Protein AF-A0A7W0X6A0-F1 (afdb_monomer)

Mean predicted aligned error: 4.74 Å

Sequence (326 aa):
MSGLAKARGATVNVFMAPTTTLPRIPEELKPLLAQAQFVVSTWFCSIEDPFNVAQRKAGQRWVKITYFRDLDLLHTPQARFPVELVGEIIRATERRFPKDADFTLRFTDERGSDLAIPYTRAMREAMFAGNRWRGKMTADEPGCYVHYLPTHGPNFWDSTAMQQDTGAAIAIDGALYPQWAIGFAQPFAENIAVVFENRYVSAVHGASDEARILRGMLMGGKLIEGGGCGFNPKAPRH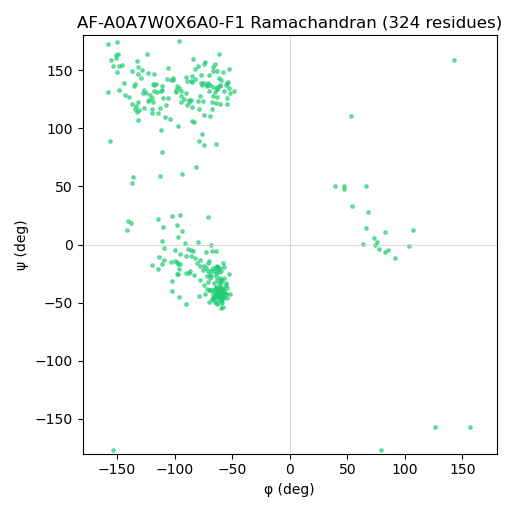TIYPAGSNAPGALHFGIDLAKPSDYIRKMMPLWEEPPIHQDLVTFDTTVTTNGTTIIDRGFLMALRDPTVVAMASRYGDPVDLLEGSV

Secondary structure (DSSP, 8-state):
-HHHHHHTT--------S-S--SS--GGGHHHHHT-SEEEE--GGGGT-HHHHHHHHTT-EEEE-TT---GGGGGSHHHHS-HHHHHHHHHHHHTTS-SSS-EEEEEE-TT--EEEEEE-HHHHHHHHTSTTTTT--S--STT-EEESS-SS--EEEEGGGGTT-SS-----EEEE--SEETT-SS--SS--EEEEETTEEEEEE--SHHHHHHHHHHTT-EEEEEEEEB--TTS-TT--TTTS--SBT-EEEEEE-SS--HHHHHH-TT-SS-TTEEEEEESS-EEEETTEEEEETTEEGGGG-HHHHHHHTTTS-HHHHHHTT-

Foldseek 3Di:
DVVVCVVVVDDDDDDDDPALQDQEDPPVCLVVVLPAQEDEDQRDNCVPHPSSLVSLVVFRFYEHAHPCPDPCVCVAPLVVFDLLLLLLLLLLLLVLADQPAKKWKWKDDPLGFTKIWTADNQLSCQQCVDCLSNSNADRPTGSYYHYRSCPWGGFPDACSSVVVPPPDWTATWTKDQFQDKALDPHGDPDRWIFTDGRQAGCDIDDDDPVSVLCRVWRHRWGWGGHWTAARFCRWALPPQPPPGTNHGLKTKIKTFTPDARPSCCVSPVRDNDGSRIMIGIDQQIWIDIPPGTQAHGNRGPSLVPPVSQVVVVVVPHSCCRRPVRD

Structure (mmCIF, N/CA/C/O backbone):
data_AF-A0A7W0X6A0-F1
#
_entry.id   AF-A0A7W0X6A0-F1
#
loop_
_atom_site.group_PDB
_atom_site.id
_atom_site.type_symbol
_atom_site.label_atom_id
_atom_site.label_alt_id
_atom_site.label_comp_id
_atom_site.label_asym_id
_atom_site.label_entity_id
_atom_site.label_seq_id
_atom_site.pdbx_PDB_ins_code
_atom_site.Cartn_x
_atom_site.Cartn_y
_atom_site.Cartn_z
_atom_site.occupancy
_atom_site.B_iso_or_equiv
_atom_site.auth_seq_id
_atom_site.auth_comp_id
_atom_site.auth_asym_id
_atom_site.auth_atom_id
_atom_site.pdbx_PDB_model_num
ATOM 1 N N . MET A 1 1 ? 20.909 -11.785 -10.780 1.00 73.81 1 MET A N 1
ATOM 2 C CA . MET A 1 1 ? 20.276 -10.954 -11.837 1.00 73.81 1 MET A CA 1
ATOM 3 C C . MET A 1 1 ? 21.211 -10.585 -12.989 1.00 73.81 1 MET A C 1
ATOM 5 O O . MET A 1 1 ? 20.802 -10.751 -14.129 1.00 73.81 1 MET A O 1
ATOM 9 N N . SER A 1 2 ? 22.448 -10.128 -12.746 1.00 84.62 2 SER A N 1
ATOM 10 C CA . SER A 1 2 ? 23.375 -9.714 -13.822 1.00 84.62 2 SER A CA 1
ATOM 11 C C . SER A 1 2 ? 23.623 -10.794 -14.884 1.00 84.62 2 SER A C 1
ATOM 13 O O . SER A 1 2 ? 23.586 -10.489 -16.070 1.00 84.62 2 SER A O 1
ATOM 15 N N . GLY A 1 3 ? 23.804 -12.057 -14.478 1.00 88.50 3 GLY A N 1
ATOM 16 C CA . GLY A 1 3 ? 23.954 -13.185 -15.406 1.00 88.50 3 GLY A CA 1
ATOM 17 C C . GLY A 1 3 ? 22.739 -13.383 -16.319 1.00 88.50 3 GLY A C 1
ATOM 18 O O . GLY A 1 3 ? 22.904 -13.507 -17.527 1.00 88.50 3 GLY A O 1
ATOM 19 N N . LEU A 1 4 ? 21.522 -13.322 -15.765 1.00 86.75 4 LEU A N 1
ATOM 20 C CA . LEU A 1 4 ? 20.279 -13.442 -16.536 1.00 86.75 4 LEU A CA 1
ATOM 21 C C . LEU A 1 4 ? 20.132 -12.303 -17.554 1.00 86.75 4 LEU A C 1
ATOM 23 O O . LEU A 1 4 ? 19.799 -12.553 -18.706 1.00 86.75 4 LEU A O 1
ATOM 27 N N . ALA A 1 5 ? 20.417 -11.065 -17.145 1.00 90.12 5 ALA A N 1
ATOM 28 C CA . ALA A 1 5 ? 20.350 -9.908 -18.034 1.00 90.12 5 ALA A CA 1
ATOM 29 C C . ALA A 1 5 ? 21.400 -9.987 -19.159 1.00 90.12 5 ALA A C 1
ATOM 31 O O . ALA A 1 5 ? 21.059 -9.811 -20.328 1.00 90.12 5 ALA A O 1
ATOM 32 N N . LYS A 1 6 ? 22.651 -10.345 -18.837 1.00 93.00 6 LYS A N 1
ATOM 33 C CA . LYS A 1 6 ? 23.715 -10.551 -19.835 1.00 93.00 6 LYS A CA 1
ATOM 34 C C . LYS A 1 6 ? 23.386 -11.680 -20.813 1.00 93.00 6 LYS A C 1
ATOM 36 O O . LYS A 1 6 ? 23.584 -11.517 -22.010 1.00 93.00 6 LYS A O 1
ATOM 41 N N . ALA A 1 7 ? 22.819 -12.788 -20.331 1.00 94.88 7 ALA A N 1
ATOM 42 C CA . ALA A 1 7 ? 22.371 -13.894 -21.182 1.00 94.88 7 ALA A CA 1
ATOM 43 C C . ALA A 1 7 ? 21.247 -13.487 -22.155 1.00 94.88 7 ALA A C 1
ATOM 45 O O . ALA A 1 7 ? 21.058 -14.128 -23.184 1.00 94.88 7 ALA A O 1
ATOM 46 N N . ARG A 1 8 ? 20.515 -12.408 -21.853 1.00 94.00 8 ARG A N 1
ATOM 47 C CA . ARG A 1 8 ? 19.515 -11.786 -22.737 1.00 94.00 8 ARG A CA 1
ATOM 48 C C . ARG A 1 8 ? 20.089 -10.644 -23.589 1.00 94.00 8 ARG A C 1
ATOM 50 O O . ARG A 1 8 ? 19.321 -9.906 -24.194 1.00 94.00 8 ARG A O 1
ATOM 57 N N . GLY A 1 9 ? 21.415 -10.495 -23.640 1.00 94.94 9 GLY A N 1
ATOM 58 C CA . GLY A 1 9 ? 22.106 -9.501 -24.465 1.00 94.94 9 GLY A CA 1
ATOM 59 C C . GLY A 1 9 ? 22.194 -8.099 -23.857 1.00 94.94 9 GLY A C 1
ATOM 60 O O . GLY A 1 9 ? 22.578 -7.168 -24.557 1.00 94.94 9 GLY A O 1
ATOM 61 N N . ALA A 1 10 ? 21.850 -7.917 -22.577 1.00 94.62 10 ALA A N 1
ATOM 62 C CA . ALA A 1 10 ? 21.927 -6.608 -21.934 1.00 94.62 10 ALA A CA 1
ATOM 63 C C . ALA A 1 10 ? 23.346 -6.277 -21.438 1.00 94.62 10 ALA A C 1
ATOM 65 O O . ALA A 1 10 ? 24.031 -7.118 -20.846 1.00 94.62 10 ALA A O 1
ATOM 66 N N . THR A 1 11 ? 23.738 -5.009 -21.574 1.00 94.31 11 THR A N 1
ATOM 67 C CA . THR A 1 11 ? 24.865 -4.432 -20.829 1.00 94.31 11 THR A CA 1
ATOM 68 C C . THR A 1 11 ? 24.407 -4.114 -19.411 1.00 94.31 11 THR A C 1
ATOM 70 O O . THR A 1 11 ? 23.386 -3.458 -19.216 1.00 94.31 11 THR A O 1
ATOM 73 N N . VAL A 1 12 ? 25.150 -4.588 -18.410 1.00 93.62 12 VAL A N 1
ATOM 74 C CA . VAL A 1 12 ? 24.744 -4.490 -17.002 1.00 93.62 12 VAL A CA 1
ATOM 75 C C . VAL A 1 12 ? 25.809 -3.775 -16.191 1.00 93.62 12 VAL A C 1
ATOM 77 O O . VAL A 1 12 ? 26.939 -4.256 -16.107 1.00 93.62 12 VAL A O 1
ATOM 80 N N . ASN A 1 13 ? 25.397 -2.699 -15.526 1.00 91.75 13 ASN A N 1
ATOM 81 C CA . ASN A 1 13 ? 26.145 -2.047 -14.460 1.00 91.75 13 ASN A CA 1
ATOM 82 C C . ASN A 1 13 ? 25.477 -2.354 -13.118 1.00 91.75 13 ASN A C 1
ATOM 84 O O . ASN A 1 13 ? 24.251 -2.428 -13.036 1.00 91.75 13 ASN A O 1
ATOM 88 N N . VAL A 1 14 ? 26.280 -2.553 -12.075 1.00 90.38 14 VAL A N 1
ATOM 89 C CA . VAL A 1 14 ? 25.791 -2.818 -10.718 1.00 90.38 14 VAL A CA 1
ATOM 90 C C . VAL A 1 14 ? 26.406 -1.793 -9.786 1.00 90.38 14 VAL A C 1
ATOM 92 O O . VAL A 1 14 ? 27.619 -1.603 -9.789 1.00 90.38 14 VAL A O 1
ATOM 95 N N . PHE A 1 15 ? 25.560 -1.164 -8.981 1.00 88.56 15 PHE A N 1
ATOM 96 C CA . PHE A 1 15 ? 25.972 -0.307 -7.885 1.00 88.56 15 PHE A CA 1
ATOM 97 C C . PHE A 1 15 ? 25.464 -0.900 -6.570 1.00 88.56 15 PHE A C 1
ATOM 99 O O . PHE A 1 15 ? 24.324 -1.358 -6.494 1.00 88.56 15 PHE A O 1
ATOM 106 N N . MET A 1 16 ? 26.314 -0.888 -5.545 1.00 88.38 16 MET A N 1
ATOM 107 C CA . MET A 1 16 ? 25.971 -1.317 -4.194 1.00 88.38 16 MET A CA 1
ATOM 108 C C . MET A 1 16 ? 26.321 -0.198 -3.219 1.00 88.38 16 MET A C 1
ATOM 110 O O . MET A 1 16 ? 27.484 0.179 -3.090 1.00 88.38 16 MET A O 1
ATOM 114 N N . ALA A 1 17 ? 25.304 0.327 -2.542 1.00 85.06 17 ALA A N 1
ATOM 115 C CA . ALA A 1 17 ? 25.483 1.271 -1.451 1.00 85.06 17 ALA A CA 1
ATOM 116 C C . ALA A 1 17 ? 25.857 0.537 -0.151 1.00 85.06 17 ALA A C 1
ATOM 118 O O . ALA A 1 17 ? 25.434 -0.605 0.041 1.00 85.06 17 ALA A O 1
ATOM 119 N N . PRO A 1 18 ? 26.568 1.197 0.782 1.00 83.19 18 PRO A N 1
ATOM 120 C CA . PRO A 1 18 ? 26.829 0.640 2.111 1.00 83.19 18 PRO A CA 1
ATOM 121 C C . PRO A 1 18 ? 25.569 0.572 2.995 1.00 83.19 18 PRO A C 1
ATOM 123 O O . PRO A 1 18 ? 25.586 -0.083 4.031 1.00 83.19 18 PRO A O 1
ATOM 126 N N . THR A 1 19 ? 24.486 1.254 2.608 1.00 79.38 19 THR A N 1
ATOM 127 C CA . THR A 1 19 ? 23.198 1.267 3.314 1.00 79.38 19 THR A CA 1
ATOM 128 C C . THR A 1 19 ? 22.033 1.369 2.327 1.00 79.38 19 THR A C 1
ATOM 130 O O . THR A 1 19 ? 22.176 1.917 1.233 1.00 79.38 19 THR A O 1
ATOM 133 N N . THR A 1 20 ? 20.862 0.874 2.723 1.00 73.94 20 THR A N 1
ATOM 134 C CA . THR A 1 20 ? 19.589 1.016 2.000 1.00 73.94 20 THR A CA 1
ATOM 135 C C . THR A 1 20 ? 18.853 2.321 2.323 1.00 73.94 20 THR A C 1
ATOM 137 O O . THR A 1 20 ? 17.906 2.669 1.620 1.00 73.94 20 THR A O 1
ATOM 140 N N . THR A 1 21 ? 19.306 3.075 3.330 1.00 77.19 21 THR A N 1
ATOM 141 C CA . THR A 1 21 ? 18.647 4.285 3.860 1.00 77.19 21 THR A CA 1
ATOM 142 C C . THR A 1 21 ? 19.186 5.586 3.254 1.00 77.19 21 THR A C 1
ATOM 144 O O . THR A 1 21 ? 19.172 6.635 3.899 1.00 77.19 21 THR A O 1
ATOM 147 N N . LEU A 1 22 ? 19.742 5.532 2.040 1.00 83.75 22 LEU A N 1
ATOM 148 C CA . LEU A 1 22 ? 20.245 6.732 1.373 1.00 83.75 22 LEU A CA 1
ATOM 149 C C . LEU A 1 22 ? 19.080 7.703 1.108 1.00 83.75 22 LEU A C 1
ATOM 151 O O . LEU A 1 22 ? 18.101 7.300 0.482 1.00 83.75 22 LEU A O 1
ATOM 155 N N . PRO A 1 23 ? 19.163 8.976 1.531 1.00 82.94 23 PRO A N 1
ATOM 156 C CA . PRO A 1 23 ? 18.052 9.913 1.368 1.00 82.94 23 PRO A CA 1
ATOM 157 C C . PRO A 1 23 ? 17.899 10.409 -0.076 1.00 82.94 23 PRO A C 1
ATOM 159 O O . PRO A 1 23 ? 16.829 10.881 -0.451 1.00 82.94 23 PRO A O 1
ATOM 162 N N . ARG A 1 24 ? 18.966 10.336 -0.883 1.00 88.12 24 ARG A N 1
ATOM 163 C CA . ARG A 1 24 ? 18.998 10.709 -2.305 1.00 88.12 24 ARG A CA 1
ATOM 164 C C . ARG A 1 24 ? 20.014 9.864 -3.061 1.00 88.12 24 ARG A C 1
ATOM 166 O O . ARG A 1 24 ? 20.895 9.260 -2.446 1.00 88.12 24 ARG A O 1
ATOM 173 N N . ILE A 1 25 ? 19.913 9.869 -4.389 1.00 89.06 25 ILE A N 1
ATOM 174 C CA . ILE A 1 25 ? 20.918 9.247 -5.249 1.00 89.06 25 ILE A CA 1
ATOM 175 C C . ILE A 1 25 ? 22.239 10.029 -5.116 1.00 89.06 25 ILE A C 1
ATOM 177 O O . ILE A 1 25 ? 22.228 11.253 -5.272 1.00 89.06 25 ILE A O 1
ATOM 181 N N . PRO A 1 26 ? 23.372 9.365 -4.825 1.00 89.69 26 PRO A N 1
ATOM 182 C CA . PRO A 1 26 ? 24.679 10.015 -4.857 1.00 89.69 26 PRO A CA 1
ATOM 183 C C . PRO A 1 26 ? 24.958 10.670 -6.219 1.00 89.69 26 PRO A C 1
ATOM 185 O O . PRO A 1 26 ? 24.653 10.093 -7.268 1.00 89.69 26 PRO A O 1
ATOM 188 N N . GLU A 1 27 ? 25.520 11.881 -6.210 1.00 92.44 27 GLU A N 1
ATOM 189 C CA . GLU A 1 27 ? 25.742 12.689 -7.422 1.00 92.44 27 GLU A CA 1
ATOM 190 C C . GLU A 1 27 ? 26.618 11.959 -8.444 1.00 92.44 27 GLU A C 1
ATOM 192 O O . GLU A 1 27 ? 26.331 11.964 -9.640 1.00 92.44 27 GLU A O 1
ATOM 197 N N . GLU A 1 28 ? 27.640 11.253 -7.966 1.00 91.00 28 GLU A N 1
ATOM 198 C CA . GLU A 1 28 ? 28.575 10.470 -8.767 1.00 91.00 28 GLU A CA 1
ATOM 199 C C . GLU A 1 28 ? 27.913 9.310 -9.530 1.00 91.00 28 GLU A C 1
ATOM 201 O O . GLU A 1 28 ? 28.460 8.829 -10.523 1.00 91.00 28 GLU A O 1
ATOM 206 N N . LEU A 1 29 ? 26.714 8.881 -9.121 1.00 90.75 29 LEU A N 1
ATOM 207 C CA . LEU A 1 29 ? 25.968 7.802 -9.776 1.00 90.75 29 LEU A CA 1
ATOM 208 C C . LEU A 1 29 ? 24.945 8.302 -10.786 1.00 90.75 29 LEU A C 1
ATOM 210 O O . LEU A 1 29 ? 24.495 7.519 -11.626 1.00 90.75 29 LEU A O 1
ATOM 214 N N . LYS A 1 30 ? 24.570 9.585 -10.743 1.00 94.50 30 LYS A N 1
ATOM 215 C CA . LYS A 1 30 ? 23.593 10.147 -11.684 1.00 94.50 30 LYS A CA 1
ATOM 216 C C . LYS A 1 30 ? 23.991 9.940 -13.149 1.00 94.50 30 LYS A C 1
ATOM 218 O O . LYS A 1 30 ? 23.116 9.537 -13.915 1.00 94.50 30 LYS A O 1
ATOM 223 N N . PRO A 1 31 ? 25.264 10.121 -13.567 1.00 94.31 31 PRO A N 1
ATOM 224 C CA . PRO A 1 31 ? 25.661 9.857 -14.950 1.00 94.31 31 PRO A CA 1
ATOM 225 C C . PRO A 1 31 ? 25.470 8.394 -15.359 1.00 94.31 31 PRO A C 1
ATOM 227 O O . PRO A 1 31 ? 25.040 8.124 -16.478 1.00 94.31 31 PRO A O 1
ATOM 230 N N . LEU A 1 32 ? 25.754 7.454 -14.451 1.00 91.44 32 LEU A N 1
ATOM 231 C CA . LEU A 1 32 ? 25.564 6.024 -14.691 1.00 91.44 32 LEU A CA 1
ATOM 232 C C . LEU A 1 32 ? 24.078 5.688 -14.837 1.00 91.44 32 LEU A C 1
ATOM 234 O O . LEU A 1 32 ? 23.683 4.968 -15.753 1.00 91.44 32 LEU A O 1
ATOM 238 N N . LEU A 1 33 ? 23.255 6.233 -1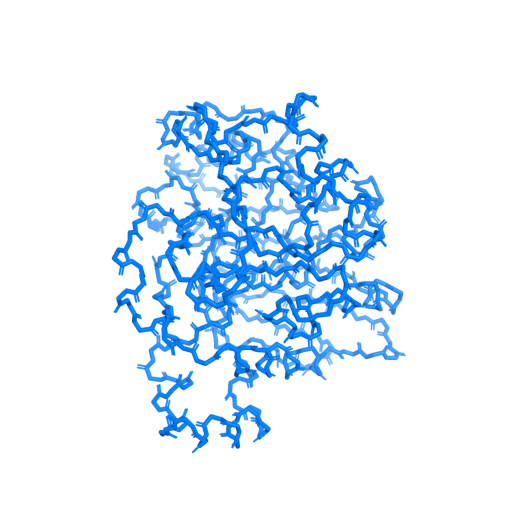3.941 1.00 93.06 33 LEU A N 1
ATOM 239 C CA . LEU A 1 33 ? 21.821 6.000 -13.939 1.00 93.06 33 LEU A CA 1
ATOM 240 C C . LEU A 1 33 ? 21.141 6.631 -15.159 1.00 93.06 33 LEU A C 1
ATOM 242 O O . LEU A 1 33 ? 20.286 5.988 -15.750 1.00 93.06 33 LEU A O 1
ATOM 246 N N . ALA A 1 34 ? 21.550 7.827 -15.594 1.00 94.38 34 ALA A N 1
ATOM 247 C CA . ALA A 1 34 ? 21.012 8.492 -16.788 1.00 94.38 34 ALA A CA 1
ATOM 248 C C . ALA A 1 34 ? 21.224 7.695 -18.089 1.00 94.38 34 ALA A C 1
ATOM 250 O O . ALA A 1 34 ? 20.439 7.814 -19.023 1.00 94.38 34 ALA A O 1
ATOM 251 N N . GLN A 1 35 ? 22.283 6.883 -18.164 1.00 94.00 35 GLN A N 1
ATOM 252 C CA . GLN A 1 35 ? 22.576 6.051 -19.337 1.00 94.00 35 GLN A CA 1
ATOM 253 C C . GLN A 1 35 ? 21.757 4.753 -19.370 1.00 94.00 35 GLN A C 1
ATOM 255 O O . GLN A 1 35 ? 21.687 4.087 -20.404 1.00 94.00 35 GLN A O 1
ATOM 260 N N . ALA A 1 36 ? 21.153 4.357 -18.247 1.00 94.75 36 ALA A N 1
ATOM 261 C CA . ALA A 1 36 ? 20.384 3.127 -18.175 1.00 94.75 36 ALA A CA 1
ATOM 262 C C . ALA A 1 36 ? 19.029 3.284 -18.885 1.00 94.75 36 ALA A C 1
ATOM 264 O O . ALA A 1 36 ? 18.329 4.278 -18.724 1.00 94.75 36 ALA A O 1
ATOM 265 N N . GLN A 1 37 ? 18.603 2.264 -19.627 1.00 95.00 37 GLN A N 1
ATOM 266 C CA . GLN A 1 37 ? 17.242 2.205 -20.188 1.00 95.00 37 GLN A CA 1
ATOM 267 C C . GLN A 1 37 ? 16.257 1.507 -19.240 1.00 95.00 37 GLN A C 1
ATOM 269 O O . GLN A 1 37 ? 15.042 1.709 -19.313 1.00 95.00 37 GLN A O 1
ATOM 274 N N . PHE A 1 38 ? 16.789 0.653 -18.367 1.00 94.56 38 PHE A N 1
ATOM 275 C CA . PHE A 1 38 ? 16.042 -0.187 -17.447 1.00 94.56 38 PHE A CA 1
ATOM 276 C C . PHE A 1 38 ? 16.796 -0.284 -16.124 1.00 94.56 38 PHE A C 1
ATOM 278 O O . PHE A 1 38 ? 17.986 -0.605 -16.109 1.00 94.56 38 PHE A O 1
ATOM 285 N N . VAL A 1 39 ? 16.104 -0.012 -15.024 1.00 93.44 39 VAL A N 1
ATOM 286 C CA . VAL A 1 39 ? 16.675 0.043 -13.681 1.00 93.44 39 VAL A CA 1
ATOM 287 C C . VAL A 1 39 ? 15.966 -0.966 -12.796 1.00 93.44 39 VAL A C 1
ATOM 289 O O . VAL A 1 39 ? 14.741 -0.969 -12.690 1.00 93.44 39 VAL A O 1
ATOM 292 N N . VAL A 1 40 ? 16.750 -1.802 -12.124 1.00 90.69 40 VAL A N 1
ATOM 293 C CA . VAL A 1 40 ? 16.264 -2.640 -11.030 1.00 90.69 40 VAL A CA 1
ATOM 294 C C . VAL A 1 40 ? 16.815 -2.067 -9.737 1.00 90.69 40 VAL A C 1
ATOM 296 O O . VAL A 1 40 ? 18.031 -1.971 -9.586 1.00 90.69 40 VAL A O 1
ATOM 299 N N . SER A 1 41 ? 15.935 -1.662 -8.827 1.00 88.19 41 SER A N 1
ATOM 300 C CA . SER A 1 41 ? 16.325 -0.972 -7.598 1.00 88.19 41 SER A CA 1
ATOM 301 C C . SER A 1 41 ? 15.748 -1.652 -6.369 1.00 88.19 41 SER A C 1
ATOM 303 O O . SER A 1 41 ? 14.558 -1.938 -6.317 1.00 88.19 41 SER A O 1
ATOM 305 N N . THR A 1 42 ? 16.582 -1.873 -5.360 1.00 82.69 42 THR A N 1
ATOM 306 C CA . THR A 1 42 ? 16.151 -2.279 -4.013 1.00 82.69 42 THR A CA 1
ATOM 307 C C . THR A 1 42 ? 16.006 -1.077 -3.072 1.00 82.69 42 THR A C 1
ATOM 309 O O . THR A 1 42 ? 15.492 -1.213 -1.965 1.00 82.69 42 THR A O 1
ATOM 312 N N . TRP A 1 43 ? 16.426 0.114 -3.510 1.00 84.62 43 TRP A N 1
ATOM 313 C CA . TRP A 1 43 ? 16.490 1.327 -2.698 1.00 84.62 43 TRP A CA 1
ATOM 314 C C . TRP A 1 43 ? 15.102 1.942 -2.478 1.00 84.62 43 TRP A C 1
ATOM 316 O O . TRP A 1 43 ? 14.405 2.284 -3.439 1.00 84.62 43 TRP A O 1
ATOM 326 N N . PHE A 1 44 ? 14.710 2.118 -1.213 1.00 79.31 44 PHE A N 1
ATOM 327 C CA . PHE A 1 44 ? 13.376 2.591 -0.833 1.00 79.31 44 PHE A CA 1
ATOM 328 C C . PHE A 1 44 ? 13.048 3.983 -1.396 1.00 79.31 44 PHE A C 1
ATOM 330 O O . PHE A 1 44 ? 12.083 4.103 -2.161 1.00 79.31 44 PHE A O 1
ATOM 337 N N . CYS A 1 45 ? 13.896 4.990 -1.136 1.00 81.12 45 CYS A N 1
ATOM 338 C CA . CYS A 1 45 ? 13.681 6.383 -1.564 1.00 81.12 45 CYS A CA 1
ATOM 339 C C . CYS A 1 45 ? 13.780 6.594 -3.088 1.00 81.12 45 CYS A C 1
ATOM 341 O O . CYS A 1 45 ? 13.566 7.700 -3.580 1.00 81.12 45 CYS A O 1
ATOM 343 N N . SER A 1 46 ? 14.047 5.541 -3.872 1.00 82.31 46 SER A N 1
ATOM 344 C CA . SER A 1 46 ? 14.094 5.629 -5.337 1.00 82.31 46 SER A CA 1
ATOM 345 C C . SER A 1 46 ? 12.777 6.090 -5.981 1.00 82.31 46 SER A C 1
ATOM 347 O O . SER A 1 46 ? 12.786 6.585 -7.115 1.00 82.31 46 SER A O 1
ATOM 349 N N . ILE A 1 47 ? 11.653 5.918 -5.276 1.00 82.31 47 ILE A N 1
ATOM 350 C CA . ILE A 1 47 ? 10.314 6.328 -5.715 1.00 82.31 47 ILE A CA 1
ATOM 351 C C . ILE A 1 47 ? 10.136 7.850 -5.720 1.00 82.31 47 ILE A C 1
ATOM 353 O O . ILE A 1 47 ? 9.575 8.388 -6.671 1.00 82.31 47 ILE A O 1
ATOM 357 N N . GLU A 1 48 ? 10.684 8.540 -4.726 1.00 82.69 48 GLU A N 1
ATOM 358 C CA . GLU A 1 48 ? 10.490 9.980 -4.514 1.00 82.69 48 GLU A CA 1
ATOM 359 C C . GLU A 1 48 ? 11.686 10.828 -4.940 1.00 82.69 48 GLU A C 1
ATOM 361 O O . GLU A 1 48 ? 11.548 12.040 -5.101 1.00 82.69 48 GLU A O 1
ATOM 366 N N . ASP A 1 49 ? 12.854 10.216 -5.155 1.00 89.69 49 ASP A N 1
ATOM 367 C CA . ASP A 1 49 ? 14.040 10.949 -5.587 1.00 89.69 49 ASP A CA 1
ATOM 368 C C . ASP A 1 49 ? 13.755 11.766 -6.873 1.00 89.69 49 ASP A C 1
ATOM 370 O O . ASP A 1 49 ? 13.391 11.184 -7.907 1.00 89.69 49 ASP A O 1
ATOM 374 N N . PRO A 1 50 ? 13.925 13.107 -6.847 1.00 90.94 50 PRO A N 1
ATOM 375 C CA . PRO A 1 50 ? 13.556 13.967 -7.971 1.00 90.94 50 PRO A CA 1
ATOM 376 C C . PRO A 1 50 ? 14.288 13.637 -9.273 1.00 90.94 50 PRO A C 1
ATOM 378 O O . PRO A 1 50 ? 13.709 13.769 -10.355 1.00 90.94 50 PRO A O 1
ATOM 381 N N . PHE A 1 51 ? 15.546 13.188 -9.190 1.00 94.38 51 PHE A N 1
ATOM 382 C CA . PHE A 1 51 ? 16.310 12.799 -10.368 1.00 94.38 51 PHE A CA 1
ATOM 383 C C . PHE A 1 51 ? 15.707 11.539 -10.993 1.00 94.38 51 PHE A C 1
ATOM 385 O O . PHE A 1 51 ? 15.439 11.522 -12.193 1.00 94.38 51 PHE A O 1
ATOM 392 N N . ASN A 1 52 ? 15.395 10.524 -10.187 1.00 93.50 52 ASN A N 1
ATOM 393 C CA . ASN A 1 52 ? 14.762 9.298 -10.679 1.00 93.50 52 ASN A CA 1
ATOM 394 C C . ASN A 1 52 ? 13.368 9.554 -11.265 1.00 93.50 52 ASN A C 1
ATOM 396 O O . ASN A 1 52 ? 13.014 8.978 -12.296 1.00 93.50 52 ASN A O 1
ATOM 400 N N . VAL A 1 53 ? 12.575 10.432 -10.638 1.00 91.50 53 VAL A N 1
ATOM 401 C CA . VAL A 1 53 ? 11.270 10.860 -11.169 1.00 91.50 53 VAL A CA 1
ATOM 402 C C . VAL A 1 53 ? 11.440 11.484 -12.555 1.00 91.50 53 VAL A C 1
ATOM 404 O O . VAL A 1 53 ? 10.687 11.147 -13.470 1.00 91.50 53 VAL A O 1
ATOM 407 N N . ALA A 1 54 ? 12.440 12.351 -12.738 1.00 94.00 54 ALA A N 1
ATOM 408 C CA . ALA A 1 54 ? 12.736 12.949 -14.035 1.00 94.00 54 ALA A CA 1
ATOM 409 C C . ALA A 1 54 ? 13.163 11.899 -15.077 1.00 94.00 54 ALA A C 1
ATOM 411 O O . ALA A 1 54 ? 12.659 11.929 -16.199 1.00 94.00 54 ALA A O 1
ATOM 412 N N . GLN A 1 55 ? 14.007 10.927 -14.708 1.00 96.06 55 GLN A N 1
ATOM 413 C CA . GLN A 1 55 ? 14.409 9.844 -15.618 1.00 96.06 55 GLN A CA 1
ATOM 414 C C . GLN A 1 55 ? 13.215 8.992 -16.068 1.00 96.06 55 GLN A C 1
ATOM 416 O O . GLN A 1 55 ? 13.087 8.666 -17.249 1.00 96.06 55 GLN A O 1
ATOM 421 N N . ARG A 1 56 ? 12.292 8.671 -15.153 1.00 93.56 56 ARG A N 1
ATOM 422 C CA . ARG A 1 56 ? 11.049 7.959 -15.492 1.00 93.56 56 ARG A CA 1
ATOM 423 C C . ARG A 1 56 ? 10.174 8.763 -16.446 1.00 93.56 56 ARG A C 1
ATOM 425 O O . ARG A 1 56 ? 9.710 8.220 -17.442 1.00 93.56 56 ARG A O 1
ATOM 432 N N . LYS A 1 57 ? 10.005 10.067 -16.201 1.00 92.12 57 LYS A N 1
ATOM 433 C CA . LYS A 1 57 ? 9.288 10.964 -17.127 1.00 92.12 57 LYS A CA 1
ATOM 434 C C . LYS A 1 57 ? 9.944 11.020 -18.512 1.00 92.12 57 LYS A C 1
ATOM 436 O O . LYS A 1 57 ? 9.236 11.161 -19.501 1.00 92.12 57 LYS A O 1
ATOM 441 N N . ALA A 1 58 ? 11.265 10.855 -18.590 1.00 95.38 58 ALA A N 1
ATOM 442 C CA . ALA A 1 58 ? 12.017 10.760 -19.842 1.00 95.38 58 ALA A CA 1
ATOM 443 C C . ALA A 1 58 ? 11.960 9.367 -20.513 1.00 95.38 58 ALA A C 1
ATOM 445 O O . ALA A 1 58 ? 12.580 9.162 -21.553 1.00 95.38 58 ALA A O 1
ATOM 446 N N . GLY A 1 59 ? 11.221 8.408 -19.947 1.00 95.12 59 GLY A N 1
ATOM 447 C CA . GLY A 1 59 ? 10.993 7.089 -20.540 1.00 95.12 59 GLY A CA 1
ATOM 448 C C . GLY A 1 59 ? 11.810 5.950 -19.926 1.00 95.12 59 GLY A C 1
ATOM 449 O O . GLY A 1 59 ? 11.612 4.797 -20.317 1.00 95.12 59 GLY A O 1
ATOM 450 N N . GLN A 1 60 ? 12.677 6.215 -18.942 1.00 96.12 60 GLN A N 1
ATOM 451 C CA . GLN A 1 60 ? 13.422 5.159 -18.251 1.00 96.12 60 GLN A CA 1
ATOM 452 C C . GLN A 1 60 ? 12.471 4.220 -17.500 1.00 96.12 60 GLN A C 1
ATOM 454 O O . GLN A 1 60 ? 11.549 4.663 -16.814 1.00 96.12 60 GLN A O 1
ATOM 459 N N . ARG A 1 61 ? 12.708 2.911 -17.609 1.00 94.88 61 ARG A N 1
ATOM 460 C CA . ARG A 1 61 ? 11.839 1.870 -17.042 1.00 94.88 61 ARG A CA 1
ATOM 461 C C . ARG A 1 61 ? 12.408 1.314 -15.747 1.00 94.88 61 ARG A C 1
ATOM 463 O O . ARG A 1 61 ? 13.617 1.138 -15.637 1.00 94.88 61 ARG A O 1
ATOM 470 N N . TRP A 1 62 ? 11.546 1.033 -14.779 1.00 93.19 62 TRP A N 1
ATOM 471 C CA . TRP A 1 62 ? 11.952 0.711 -13.417 1.00 93.19 62 TRP A CA 1
ATOM 472 C C . TRP A 1 62 ? 11.193 -0.480 -12.847 1.00 93.19 62 TRP A C 1
ATOM 474 O O . TRP A 1 62 ? 9.966 -0.558 -12.921 1.00 93.19 62 TRP A O 1
ATOM 484 N N . VAL A 1 63 ? 11.946 -1.351 -12.185 1.00 89.44 63 VAL A N 1
ATOM 485 C CA . VAL A 1 63 ? 11.434 -2.395 -11.305 1.00 89.44 63 VAL A CA 1
ATOM 486 C C . VAL A 1 63 ? 11.992 -2.160 -9.905 1.00 89.44 63 VAL A C 1
ATOM 488 O O . VAL A 1 63 ? 13.205 -2.226 -9.695 1.00 89.44 63 VAL A O 1
ATOM 491 N N . LYS A 1 64 ? 11.111 -1.890 -8.941 1.00 86.69 64 LYS A N 1
ATOM 492 C CA . LYS A 1 64 ? 11.454 -1.835 -7.519 1.00 86.69 64 LYS A CA 1
ATOM 493 C C . LYS A 1 64 ? 11.336 -3.237 -6.923 1.00 86.69 64 LYS A C 1
ATOM 495 O O . LYS A 1 64 ? 10.278 -3.853 -6.990 1.00 86.69 64 LYS A O 1
ATOM 500 N N . ILE A 1 65 ? 12.424 -3.728 -6.343 1.00 81.38 65 ILE A N 1
ATOM 501 C CA . ILE A 1 65 ? 12.488 -4.945 -5.527 1.00 81.38 65 ILE A CA 1
ATOM 502 C C . ILE A 1 65 ? 12.791 -4.511 -4.092 1.00 81.38 65 ILE A C 1
ATOM 504 O O . ILE A 1 65 ? 13.842 -4.809 -3.529 1.00 81.38 65 ILE A O 1
ATOM 508 N N . THR A 1 66 ? 11.929 -3.682 -3.521 1.00 69.00 66 THR A N 1
ATOM 509 C CA . THR A 1 66 ? 12.111 -3.266 -2.129 1.00 69.00 66 THR A CA 1
ATOM 510 C C . THR A 1 66 ? 11.546 -4.335 -1.220 1.00 69.00 66 THR A C 1
ATOM 512 O O . THR A 1 66 ? 10.657 -5.081 -1.632 1.00 69.00 66 THR A O 1
ATOM 515 N N . TYR A 1 67 ? 12.119 -4.432 -0.017 1.00 68.50 67 TYR A N 1
ATOM 516 C CA . TYR A 1 67 ? 11.721 -5.382 1.026 1.00 68.50 67 TYR A CA 1
ATOM 517 C C . TYR A 1 67 ? 12.111 -6.839 0.792 1.00 68.50 67 TYR A C 1
ATOM 519 O O . TYR A 1 67 ? 11.787 -7.727 1.579 1.00 68.50 67 TYR A O 1
ATOM 527 N N . PHE A 1 68 ? 12.860 -7.081 -0.273 1.00 68.44 68 PHE A N 1
ATOM 528 C CA . PHE A 1 68 ? 13.402 -8.383 -0.586 1.00 68.44 68 PHE A CA 1
ATOM 529 C C . PHE A 1 68 ? 14.636 -8.653 0.282 1.00 68.44 68 PHE A C 1
ATOM 531 O O . PHE A 1 68 ? 15.757 -8.289 -0.074 1.00 68.44 68 PHE A O 1
ATOM 538 N N . ARG A 1 69 ? 14.411 -9.233 1.463 1.00 67.38 69 ARG A N 1
ATOM 539 C CA . ARG A 1 69 ? 15.464 -9.517 2.456 1.00 67.38 69 ARG A CA 1
ATOM 540 C C . ARG A 1 69 ? 15.972 -10.953 2.418 1.00 67.38 69 ARG A C 1
ATOM 542 O O . ARG A 1 69 ? 17.032 -11.233 2.966 1.00 67.38 69 ARG A O 1
ATOM 549 N N . ASP A 1 70 ? 15.225 -11.828 1.757 1.00 72.06 70 ASP A N 1
ATOM 550 C CA . ASP A 1 70 ? 15.475 -13.259 1.738 1.00 72.06 70 ASP A CA 1
ATOM 551 C C . ASP A 1 70 ? 15.234 -13.825 0.334 1.00 72.06 70 ASP A C 1
ATOM 553 O O . ASP A 1 70 ? 14.173 -13.614 -0.256 1.00 72.06 70 ASP A O 1
ATOM 557 N N . LEU A 1 71 ? 16.227 -14.539 -0.203 1.00 77.19 71 LEU A N 1
ATOM 558 C CA . LEU A 1 71 ? 16.129 -15.215 -1.498 1.00 77.19 71 LEU A CA 1
ATOM 559 C C . LEU A 1 71 ? 15.099 -16.348 -1.481 1.00 77.19 71 LEU A C 1
ATOM 561 O O . LEU A 1 71 ? 14.531 -16.643 -2.536 1.00 77.19 71 LEU A O 1
ATOM 565 N N . ASP A 1 72 ? 14.786 -16.900 -0.308 1.00 81.44 72 ASP A N 1
ATOM 566 C CA . ASP A 1 72 ? 13.775 -17.944 -0.145 1.00 81.44 72 ASP A CA 1
ATOM 567 C C . ASP A 1 72 ? 12.383 -17.470 -0.575 1.00 81.44 72 ASP A C 1
ATOM 569 O O . ASP A 1 72 ? 11.565 -18.272 -1.036 1.00 81.44 72 ASP A O 1
ATOM 573 N N . LEU A 1 73 ? 12.134 -16.152 -0.573 1.00 78.06 73 LEU A N 1
ATOM 574 C CA . LEU A 1 73 ? 10.915 -15.570 -1.135 1.00 78.06 73 LEU A CA 1
ATOM 575 C C . LEU A 1 73 ? 10.697 -15.977 -2.599 1.00 78.06 73 LEU A C 1
ATOM 577 O O . LEU A 1 73 ? 9.553 -16.215 -2.978 1.00 78.06 73 LEU A O 1
ATOM 581 N N . LEU A 1 74 ? 11.749 -16.141 -3.414 1.00 80.69 74 LEU A N 1
ATOM 582 C CA . LEU A 1 74 ? 11.619 -16.590 -4.814 1.00 80.69 74 LEU A CA 1
ATOM 583 C C . LEU A 1 74 ? 11.111 -18.032 -4.935 1.00 80.69 74 LEU A C 1
ATOM 585 O O . LEU A 1 74 ? 10.608 -18.426 -5.989 1.00 80.69 74 LEU A O 1
ATOM 589 N N . HIS A 1 75 ? 11.234 -18.827 -3.874 1.00 84.19 75 HIS A N 1
ATOM 590 C CA . HIS A 1 75 ? 10.784 -20.213 -3.854 1.00 84.19 75 HIS A CA 1
ATOM 591 C C . HIS A 1 75 ? 9.333 -20.370 -3.383 1.00 84.19 75 HIS A C 1
ATOM 593 O O . HIS A 1 75 ? 8.760 -21.447 -3.566 1.00 84.19 75 HIS A O 1
ATOM 599 N N . THR A 1 76 ? 8.718 -19.308 -2.857 1.00 86.25 76 THR A N 1
ATOM 600 C CA . THR A 1 76 ? 7.347 -19.325 -2.329 1.00 86.25 76 THR A CA 1
ATOM 601 C C . THR A 1 76 ? 6.270 -19.389 -3.428 1.00 86.25 76 THR A C 1
ATOM 603 O O . THR A 1 76 ? 6.509 -18.958 -4.562 1.00 86.25 76 THR A O 1
ATOM 606 N N . PRO A 1 77 ? 5.048 -19.871 -3.115 1.00 88.62 77 PRO A N 1
ATOM 607 C CA . PRO A 1 77 ? 3.921 -19.856 -4.054 1.00 88.62 77 PRO A CA 1
ATOM 608 C C . PRO A 1 77 ? 3.573 -18.456 -4.581 1.00 88.62 77 PRO A C 1
ATOM 610 O O . PRO A 1 77 ? 3.365 -18.293 -5.782 1.00 88.62 77 PRO A O 1
ATOM 613 N N . GLN A 1 78 ? 3.593 -17.431 -3.721 1.00 87.25 78 GLN A N 1
ATOM 614 C CA . GLN A 1 78 ? 3.349 -16.036 -4.117 1.00 87.25 78 GLN A CA 1
ATOM 615 C C . GLN A 1 78 ? 4.327 -15.521 -5.179 1.00 87.25 78 GLN A C 1
ATOM 617 O O . GLN A 1 78 ? 3.932 -14.709 -6.012 1.00 87.25 78 GLN A O 1
ATOM 622 N N . ALA A 1 79 ? 5.571 -16.009 -5.203 1.00 85.88 79 ALA A N 1
ATOM 623 C CA . ALA A 1 79 ? 6.548 -15.600 -6.209 1.00 85.88 79 ALA A CA 1
ATOM 624 C C . ALA A 1 79 ? 6.311 -16.199 -7.594 1.00 85.88 79 ALA A C 1
ATOM 626 O O . ALA A 1 79 ? 6.813 -15.680 -8.590 1.00 85.88 79 ALA A O 1
ATOM 627 N N . ARG A 1 80 ? 5.528 -17.276 -7.658 1.00 86.81 80 ARG A N 1
ATOM 628 C CA . ARG A 1 80 ? 5.139 -17.948 -8.900 1.00 86.81 80 ARG A CA 1
ATOM 629 C C . ARG A 1 80 ? 3.744 -17.545 -9.362 1.00 86.81 80 ARG A C 1
ATOM 631 O O . ARG A 1 80 ? 3.315 -17.997 -10.420 1.00 86.81 80 ARG A O 1
ATOM 638 N N . PHE A 1 81 ? 3.029 -16.741 -8.573 1.00 90.25 81 PHE A N 1
ATOM 639 C CA . PHE A 1 81 ? 1.676 -16.334 -8.911 1.00 90.25 81 PHE A CA 1
ATOM 640 C C . PHE A 1 81 ? 1.679 -15.498 -10.205 1.00 90.25 81 PHE A C 1
ATOM 642 O O . PHE A 1 81 ? 2.527 -14.608 -10.340 1.00 90.25 81 PHE A O 1
ATOM 649 N N . PRO A 1 82 ? 0.773 -15.764 -11.168 1.00 91.56 82 PRO A N 1
ATOM 650 C CA . PRO A 1 82 ? 0.816 -15.106 -12.468 1.00 91.56 82 PRO A CA 1
ATOM 651 C C . PRO A 1 82 ? 0.673 -13.587 -12.360 1.00 91.56 82 PRO A C 1
ATOM 653 O O . PRO A 1 82 ? -0.328 -13.058 -11.876 1.00 91.56 82 PRO A O 1
ATOM 656 N N . VAL A 1 83 ? 1.686 -12.877 -12.847 1.00 88.44 83 VAL A N 1
ATOM 657 C CA . VAL A 1 83 ? 1.802 -11.422 -12.711 1.00 88.44 83 VAL A CA 1
ATOM 658 C C . VAL A 1 83 ? 0.701 -10.681 -13.478 1.00 88.44 83 VAL A C 1
ATOM 660 O O . VAL A 1 83 ? 0.196 -9.653 -13.025 1.00 88.44 83 VAL A O 1
ATOM 663 N N . GLU A 1 84 ? 0.258 -11.235 -14.606 1.00 90.62 84 GLU A N 1
ATOM 664 C CA . GLU A 1 84 ? -0.839 -10.681 -15.392 1.00 90.62 84 GLU A CA 1
ATOM 665 C C . GLU A 1 84 ? -2.188 -10.858 -14.682 1.00 90.62 84 GLU A C 1
ATOM 667 O O . GLU A 1 84 ? -3.059 -9.992 -14.801 1.00 90.62 84 GLU A O 1
ATOM 672 N N . LEU A 1 85 ? -2.348 -11.947 -13.917 1.00 93.88 85 LEU A N 1
ATOM 673 C CA . LEU A 1 85 ? -3.558 -12.220 -13.142 1.00 93.88 85 LEU A CA 1
ATOM 674 C C . LEU A 1 85 ? -3.690 -11.239 -11.974 1.00 93.88 85 LEU A C 1
ATOM 676 O O . LEU A 1 85 ? -4.778 -10.715 -11.766 1.00 93.88 85 LEU A O 1
ATOM 680 N N . VAL A 1 86 ? -2.592 -10.886 -11.292 1.00 93.06 86 VAL A N 1
ATOM 681 C CA . VAL A 1 86 ? -2.588 -9.784 -10.301 1.00 93.06 86 VAL A CA 1
ATOM 682 C C . VAL A 1 86 ? -3.105 -8.491 -10.934 1.00 93.06 86 VAL A C 1
ATOM 684 O O . VAL A 1 86 ? -3.957 -7.806 -10.366 1.00 93.06 86 VAL A O 1
ATOM 687 N N . GLY A 1 87 ? -2.626 -8.170 -12.140 1.00 92.94 87 GLY A N 1
ATOM 688 C CA . GLY A 1 87 ? -3.089 -7.004 -12.886 1.00 92.94 87 GLY A CA 1
ATOM 689 C C . GLY A 1 87 ? -4.589 -7.041 -13.194 1.00 92.94 87 GLY A C 1
ATOM 690 O O . GLY A 1 87 ? -5.250 -6.006 -13.111 1.00 92.94 87 GLY A O 1
ATOM 691 N N . GLU A 1 88 ? -5.145 -8.210 -13.525 1.00 96.06 88 GLU A N 1
ATOM 692 C CA . GLU A 1 88 ? -6.585 -8.352 -13.774 1.00 96.06 88 GLU A CA 1
ATOM 693 C C . GLU A 1 88 ? -7.422 -8.263 -12.500 1.00 96.06 88 GLU A C 1
ATOM 695 O O . GLU A 1 88 ? -8.460 -7.606 -12.531 1.00 96.06 88 GLU A O 1
ATOM 700 N N . ILE A 1 89 ? -6.956 -8.817 -11.374 1.00 96.62 89 ILE A N 1
ATOM 701 C CA . ILE A 1 89 ? -7.635 -8.660 -10.078 1.00 96.62 89 ILE A CA 1
ATOM 702 C C . ILE A 1 89 ? -7.728 -7.170 -9.722 1.00 96.62 89 ILE A C 1
ATOM 704 O O . ILE A 1 89 ? -8.794 -6.695 -9.341 1.00 96.62 89 ILE A O 1
ATOM 708 N N . ILE A 1 90 ? -6.656 -6.396 -9.914 1.00 95.56 90 ILE A N 1
ATOM 709 C CA . ILE A 1 90 ? -6.678 -4.951 -9.634 1.00 95.56 90 ILE A CA 1
ATOM 710 C C . ILE A 1 90 ? -7.656 -4.207 -10.540 1.00 95.56 90 ILE A C 1
ATOM 712 O O . ILE A 1 90 ? -8.433 -3.388 -10.049 1.00 95.56 90 ILE A O 1
ATOM 716 N N . ARG A 1 91 ? -7.657 -4.494 -11.848 1.00 96.44 91 ARG A N 1
ATOM 717 C CA . ARG A 1 91 ? -8.629 -3.887 -12.770 1.00 96.44 91 ARG A CA 1
ATOM 718 C C . ARG A 1 91 ? -10.063 -4.261 -12.387 1.00 96.44 91 ARG A C 1
ATOM 720 O O . ARG A 1 91 ? -10.946 -3.414 -12.447 1.00 96.44 91 ARG A O 1
ATOM 727 N N . ALA A 1 92 ? -10.306 -5.501 -11.967 1.00 97.69 92 ALA A N 1
ATOM 728 C CA . ALA A 1 92 ? -11.608 -5.943 -11.470 1.00 97.69 92 ALA A CA 1
ATOM 729 C C . ALA A 1 92 ? -12.035 -5.221 -10.186 1.00 97.69 92 ALA A C 1
ATOM 731 O O . ALA A 1 92 ? -13.211 -4.881 -10.037 1.00 97.69 92 ALA A O 1
ATOM 732 N N . THR A 1 93 ? -11.085 -4.925 -9.300 1.00 97.56 93 THR A N 1
ATOM 733 C CA . THR A 1 93 ? -11.316 -4.091 -8.118 1.00 97.56 93 THR A CA 1
ATOM 734 C C . THR A 1 93 ? -11.641 -2.646 -8.505 1.00 97.56 93 THR A C 1
ATOM 736 O O . THR A 1 93 ? -12.642 -2.121 -8.032 1.00 97.56 93 THR A O 1
ATOM 739 N N . GLU A 1 94 ? -10.884 -2.016 -9.412 1.00 96.50 94 GLU A N 1
ATOM 740 C CA . GLU A 1 94 ? -11.142 -0.644 -9.899 1.00 96.50 94 GLU A CA 1
ATOM 741 C C . GLU A 1 94 ? -12.536 -0.494 -10.525 1.00 96.50 94 GLU A C 1
ATOM 743 O O . GLU A 1 94 ? -13.221 0.502 -10.282 1.00 96.50 94 GLU A O 1
ATOM 748 N N . ARG A 1 95 ? -13.008 -1.506 -11.267 1.00 96.31 95 ARG A N 1
ATOM 749 C CA . ARG A 1 95 ? -14.358 -1.523 -11.859 1.00 96.31 95 ARG A CA 1
ATOM 750 C C . ARG A 1 95 ? -15.493 -1.439 -10.834 1.00 96.31 95 ARG A C 1
ATOM 752 O O . ARG A 1 95 ? -16.602 -1.086 -11.223 1.00 96.31 95 ARG A O 1
ATOM 759 N N . ARG A 1 96 ? -15.243 -1.763 -9.560 1.00 96.25 96 ARG A N 1
ATOM 760 C CA . ARG A 1 96 ? -16.248 -1.706 -8.481 1.00 96.25 96 ARG A CA 1
ATOM 761 C C . ARG A 1 96 ? -16.428 -0.314 -7.888 1.00 96.25 96 ARG A C 1
ATOM 763 O O . ARG A 1 96 ? -17.381 -0.106 -7.148 1.00 96.25 96 ARG A O 1
ATOM 770 N N . PHE A 1 97 ? -15.544 0.628 -8.203 1.00 96.62 97 PHE A N 1
ATOM 771 C CA . PHE A 1 97 ? -15.670 2.005 -7.741 1.00 96.62 97 PHE A CA 1
ATOM 772 C C . PHE A 1 97 ? -16.576 2.816 -8.679 1.00 96.62 97 PHE A C 1
ATOM 774 O O . PHE A 1 97 ? -16.438 2.702 -9.905 1.00 96.62 97 PHE A O 1
ATOM 781 N N . PRO A 1 98 ? -17.452 3.689 -8.144 1.00 95.50 98 PRO A N 1
ATOM 782 C CA . PRO A 1 98 ? -18.210 4.639 -8.951 1.00 95.50 98 PRO A CA 1
ATOM 783 C C . PRO A 1 98 ? -17.285 5.497 -9.828 1.00 95.50 98 PRO A C 1
ATOM 785 O O . PRO A 1 98 ? -16.207 5.915 -9.399 1.00 95.50 98 PRO A O 1
ATOM 788 N N . LYS A 1 99 ? -17.688 5.739 -11.082 1.00 93.12 99 LYS A N 1
ATOM 789 C CA . LYS A 1 99 ? -16.914 6.550 -12.044 1.00 93.12 99 LYS A CA 1
ATOM 790 C C . LYS A 1 99 ? -17.462 7.963 -12.202 1.00 93.12 99 LYS A C 1
ATOM 792 O O . LYS A 1 99 ? -16.689 8.912 -12.259 1.00 93.12 99 LYS A O 1
ATOM 797 N N . ASP A 1 100 ? -18.784 8.087 -12.235 1.00 90.75 100 ASP A N 1
ATOM 798 C CA . ASP A 1 100 ? -19.474 9.310 -12.656 1.00 90.75 100 ASP A CA 1
ATOM 799 C C . ASP A 1 100 ? -20.187 10.037 -11.507 1.00 90.75 100 ASP A C 1
ATOM 801 O O . ASP A 1 100 ? -21.028 10.901 -11.746 1.00 90.75 100 ASP A O 1
ATOM 805 N N . ALA A 1 101 ? -19.863 9.694 -10.260 1.00 92.62 101 ALA A N 1
ATOM 806 C CA . ALA A 1 101 ? -20.441 10.308 -9.073 1.00 92.62 101 ALA A CA 1
ATOM 807 C C . ALA A 1 101 ? -19.435 10.339 -7.922 1.00 92.62 101 ALA A C 1
ATOM 809 O O . ALA A 1 101 ? -18.558 9.475 -7.828 1.00 92.62 101 ALA A O 1
ATOM 810 N N . ASP A 1 102 ? -19.616 11.310 -7.035 1.00 96.62 102 ASP A N 1
ATOM 811 C CA . ASP A 1 102 ? -18.949 11.336 -5.741 1.00 96.62 102 ASP A CA 1
ATOM 812 C C . ASP A 1 102 ? -19.457 10.176 -4.871 1.00 96.62 102 ASP A C 1
ATOM 814 O O . ASP A 1 102 ? -20.602 9.718 -4.985 1.00 96.62 102 ASP A O 1
ATOM 818 N N . PHE A 1 103 ? -18.593 9.668 -4.001 1.00 97.56 103 PHE A N 1
ATOM 819 C CA . PHE A 1 103 ? -18.919 8.548 -3.127 1.00 97.56 103 PHE A CA 1
ATOM 820 C C . PHE A 1 103 ? -18.132 8.615 -1.828 1.00 97.56 103 PHE A C 1
ATOM 822 O O . PHE A 1 103 ? -17.111 9.290 -1.735 1.00 97.56 103 PHE A O 1
ATOM 829 N N . THR A 1 104 ? -18.587 7.866 -0.830 1.00 97.56 104 THR A N 1
ATOM 830 C CA . THR A 1 104 ? -17.811 7.636 0.388 1.00 97.56 104 THR A CA 1
ATOM 831 C C . THR A 1 104 ? -17.271 6.220 0.360 1.00 97.56 104 THR A C 1
ATOM 833 O O . THR A 1 104 ? -18.028 5.262 0.193 1.00 97.56 104 THR A O 1
ATOM 836 N N . LEU A 1 105 ? -15.957 6.093 0.517 1.00 98.06 105 LEU A N 1
ATOM 837 C CA . LEU A 1 105 ? -15.302 4.824 0.776 1.00 98.06 105 LEU A CA 1
ATOM 838 C C . LEU A 1 105 ? -15.358 4.561 2.279 1.00 98.06 105 LEU A C 1
ATOM 840 O O . LEU A 1 105 ? -14.831 5.350 3.062 1.00 98.06 105 LEU A O 1
ATOM 844 N N . ARG A 1 106 ? -16.022 3.477 2.681 1.00 98.31 106 ARG A N 1
ATOM 845 C CA . ARG A 1 106 ? -16.248 3.160 4.093 1.00 98.31 106 ARG A CA 1
ATOM 846 C C . ARG A 1 106 ? -15.595 1.838 4.469 1.00 98.31 106 ARG A C 1
ATOM 848 O O . ARG A 1 106 ? -15.794 0.845 3.769 1.00 98.31 106 ARG A O 1
ATOM 855 N N . PHE A 1 107 ? -14.860 1.844 5.575 1.00 98.69 107 PHE A N 1
ATOM 856 C CA . PHE A 1 107 ? -14.156 0.700 6.149 1.00 98.69 107 PHE A CA 1
ATOM 857 C C . PHE A 1 107 ? -14.814 0.337 7.475 1.00 98.69 107 PHE A C 1
ATOM 859 O O . PHE A 1 107 ? -14.830 1.158 8.387 1.00 98.69 107 PHE A O 1
ATOM 866 N N . THR A 1 108 ? -15.366 -0.871 7.577 1.00 98.69 108 THR A N 1
ATOM 867 C CA . THR A 1 108 ? -16.104 -1.324 8.768 1.00 98.69 108 THR A CA 1
ATOM 868 C C . THR A 1 108 ? -15.746 -2.746 9.158 1.00 98.69 108 THR A C 1
ATOM 870 O O . THR A 1 108 ? -15.466 -3.560 8.282 1.00 98.69 108 THR A O 1
ATOM 873 N N . ASP A 1 109 ? -15.798 -3.071 10.446 1.00 98.31 109 ASP A N 1
ATOM 874 C CA . ASP A 1 109 ? -15.634 -4.440 10.942 1.00 98.31 109 ASP A CA 1
ATOM 875 C C . ASP A 1 109 ? -16.414 -4.681 12.248 1.00 98.31 109 ASP A C 1
ATOM 877 O O . ASP A 1 109 ? -16.999 -3.768 12.830 1.00 98.31 109 ASP A O 1
ATOM 881 N N . GLU A 1 110 ? -16.421 -5.931 12.717 1.00 97.56 110 GLU A N 1
ATOM 882 C CA . GLU A 1 110 ? -17.119 -6.341 13.944 1.00 97.56 110 GLU A CA 1
ATOM 883 C C . GLU A 1 110 ? -16.458 -5.825 15.235 1.00 97.56 110 GLU A C 1
ATOM 885 O O . GLU A 1 110 ? -17.096 -5.826 16.288 1.00 97.56 110 GLU A O 1
ATOM 890 N N . ARG A 1 111 ? -15.197 -5.364 15.183 1.00 97.56 111 ARG A N 1
ATOM 891 C CA . ARG A 1 111 ? -14.507 -4.773 16.346 1.00 97.56 111 ARG A CA 1
ATOM 892 C C . ARG A 1 111 ? -14.955 -3.340 16.616 1.00 97.56 111 ARG A C 1
ATOM 894 O O . ARG A 1 111 ? -14.680 -2.824 17.697 1.00 97.56 111 ARG A O 1
ATOM 901 N N . GLY A 1 112 ? -15.653 -2.726 15.662 1.00 97.88 112 GLY A N 1
ATOM 902 C CA . GLY A 1 112 ? -16.152 -1.360 15.749 1.00 97.88 112 GLY A CA 1
ATOM 903 C C . GLY A 1 112 ? -15.390 -0.374 14.873 1.00 97.88 112 GLY A C 1
ATOM 904 O O . GLY A 1 112 ? -15.578 0.829 15.052 1.00 97.88 112 GLY A O 1
ATOM 905 N N . SER A 1 113 ? -14.543 -0.836 13.940 1.00 98.62 113 SER A N 1
ATOM 906 C CA . SER A 1 113 ? -13.995 0.078 12.936 1.00 98.62 113 SER A CA 1
ATOM 907 C C . SER A 1 113 ? -15.137 0.677 12.129 1.00 98.62 113 SER A C 1
ATOM 909 O O . SER A 1 113 ? -16.062 -0.023 11.715 1.00 98.62 113 SER A O 1
ATOM 911 N N . ASP A 1 114 ? -15.044 1.976 11.899 1.00 98.56 114 ASP A N 1
ATOM 912 C CA . ASP A 1 114 ? -15.919 2.738 11.026 1.00 98.56 114 ASP A CA 1
ATOM 913 C C . ASP A 1 114 ? -15.149 3.981 10.594 1.00 98.56 114 ASP A C 1
ATOM 915 O O . ASP A 1 114 ? -15.151 4.990 11.295 1.00 98.56 114 ASP A O 1
ATOM 919 N N . LEU A 1 115 ? -14.410 3.871 9.492 1.00 98.62 115 LEU A N 1
ATOM 920 C CA . LEU A 1 115 ? -13.645 4.966 8.899 1.00 98.62 115 LEU A CA 1
ATOM 921 C C . LEU A 1 115 ? -14.270 5.344 7.556 1.00 98.62 115 LEU A C 1
ATOM 923 O O .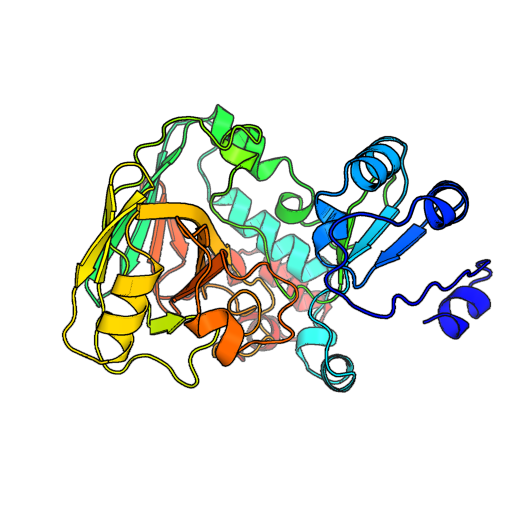 LEU A 1 115 ? -14.518 4.476 6.713 1.00 98.62 115 LEU A O 1
ATOM 927 N N . ALA A 1 116 ? -14.483 6.637 7.335 1.00 98.31 116 ALA A N 1
ATOM 928 C CA . ALA A 1 116 ? -15.038 7.178 6.104 1.00 98.31 116 ALA A CA 1
ATOM 929 C C . ALA A 1 116 ? -14.016 8.063 5.383 1.00 98.31 116 ALA A C 1
ATOM 931 O O . ALA A 1 116 ? -13.429 8.966 5.973 1.00 98.31 116 ALA A O 1
ATOM 932 N N . ILE A 1 117 ? -13.837 7.823 4.083 1.00 97.62 117 ILE A N 1
ATOM 933 C CA . ILE A 1 117 ? -13.024 8.657 3.193 1.00 97.62 117 ILE A CA 1
ATOM 934 C C . ILE A 1 117 ? -13.929 9.192 2.076 1.00 97.62 117 ILE A C 1
ATOM 936 O O . ILE A 1 117 ? -14.400 8.402 1.247 1.00 97.62 117 ILE A O 1
ATOM 940 N N . PRO A 1 118 ? -14.194 10.509 2.018 1.00 96.69 118 PRO A N 1
ATOM 941 C CA . PRO A 1 118 ? -14.951 11.094 0.922 1.00 96.69 118 PRO A CA 1
ATOM 942 C C . PRO A 1 118 ? -14.117 11.089 -0.364 1.00 96.69 118 PRO A C 1
ATOM 944 O O . PRO A 1 118 ? -12.929 11.406 -0.357 1.00 96.69 118 PRO A O 1
ATOM 947 N N . TYR A 1 119 ? -14.761 10.760 -1.478 1.00 97.00 119 TYR A N 1
ATOM 948 C CA . TYR A 1 119 ? -14.186 10.770 -2.814 1.00 97.00 119 TYR A CA 1
ATOM 949 C C . TYR A 1 119 ? -14.986 11.690 -3.721 1.00 97.00 119 TYR A C 1
ATOM 951 O O . TYR A 1 119 ? -16.179 11.482 -3.943 1.00 97.00 119 TYR A O 1
ATOM 959 N N . THR A 1 120 ? -14.293 12.656 -4.318 1.00 95.88 120 THR A N 1
ATOM 960 C CA . THR A 1 120 ? -14.815 13.343 -5.498 1.00 95.88 120 THR A CA 1
ATOM 961 C C . THR A 1 120 ? -14.498 12.546 -6.760 1.00 95.88 120 THR A C 1
ATOM 963 O O . THR A 1 120 ? -13.533 11.770 -6.805 1.00 95.88 120 THR A O 1
ATOM 966 N N . ARG A 1 121 ? -15.242 12.797 -7.838 1.00 94.69 121 ARG A N 1
ATOM 967 C CA . ARG A 1 121 ? -14.907 12.269 -9.169 1.00 94.69 121 ARG A CA 1
ATOM 968 C C . ARG A 1 121 ? -13.459 12.572 -9.584 1.00 94.69 121 ARG A C 1
ATOM 970 O O . ARG A 1 121 ? -12.773 11.695 -10.105 1.00 94.69 121 ARG A O 1
ATOM 977 N N . ALA A 1 122 ? -12.973 13.786 -9.330 1.00 93.88 122 ALA A N 1
ATOM 978 C CA . ALA A 1 122 ? -11.607 14.178 -9.682 1.00 93.88 122 ALA A CA 1
ATOM 979 C C . ALA A 1 122 ? -10.558 13.380 -8.888 1.00 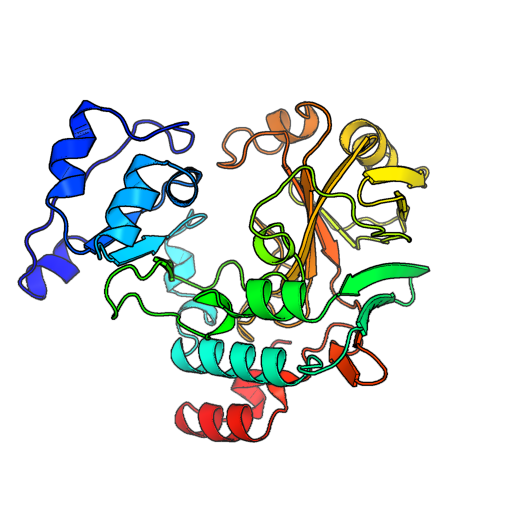93.88 122 ALA A C 1
ATOM 981 O O . ALA A 1 122 ? -9.563 12.928 -9.455 1.00 93.88 122 ALA A O 1
ATOM 982 N N . MET A 1 123 ? -10.807 13.148 -7.594 1.00 95.56 123 MET A N 1
ATOM 983 C CA . MET A 1 123 ? -9.940 12.316 -6.755 1.00 95.56 123 MET A CA 1
ATOM 984 C C . MET A 1 123 ? -9.874 10.878 -7.261 1.00 95.56 123 MET A C 1
ATOM 986 O O . MET A 1 123 ? -8.799 10.287 -7.332 1.00 95.56 123 MET A O 1
ATOM 990 N 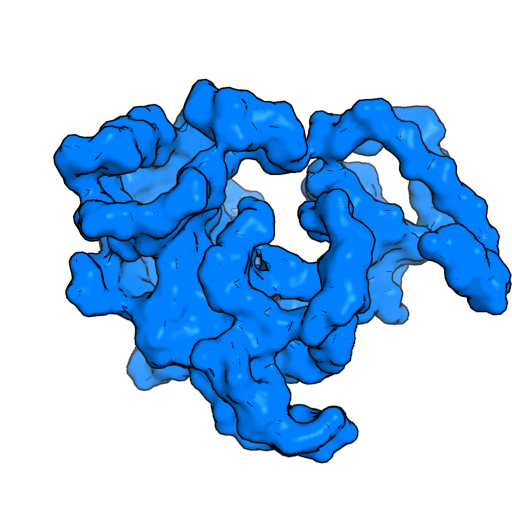N . ARG A 1 124 ? -11.024 10.323 -7.654 1.00 94.88 124 ARG A N 1
ATOM 991 C CA . ARG A 1 124 ? -11.127 9.002 -8.278 1.00 94.88 124 ARG A CA 1
ATOM 992 C C . ARG A 1 124 ? -10.279 8.950 -9.547 1.00 94.88 124 ARG A C 1
ATOM 994 O O . ARG A 1 124 ? -9.439 8.066 -9.688 1.00 94.88 124 ARG A O 1
ATOM 1001 N N . GLU A 1 125 ? -10.476 9.883 -10.475 1.00 94.69 125 GLU A N 1
ATOM 1002 C CA . GLU A 1 125 ? -9.725 9.923 -11.737 1.00 94.69 125 GLU A CA 1
ATOM 1003 C C . GLU A 1 125 ? -8.209 9.993 -11.500 1.00 94.69 125 GLU A C 1
ATOM 1005 O O . GLU A 1 125 ? -7.467 9.216 -12.103 1.00 94.69 125 GLU A O 1
ATOM 1010 N N . ALA A 1 126 ? -7.758 10.843 -10.572 1.00 93.88 126 ALA A N 1
ATOM 1011 C CA . ALA A 1 126 ? -6.349 10.949 -10.204 1.00 93.88 126 ALA A CA 1
ATOM 1012 C C . ALA A 1 126 ? -5.804 9.642 -9.603 1.00 93.88 126 ALA A C 1
ATOM 1014 O O . ALA A 1 126 ? -4.763 9.148 -10.042 1.00 93.88 126 ALA A O 1
ATOM 1015 N N . MET A 1 127 ? -6.532 9.047 -8.651 1.00 93.19 127 MET A N 1
ATOM 1016 C CA . MET A 1 127 ? -6.130 7.818 -7.967 1.00 93.19 127 MET A CA 1
ATOM 1017 C C . MET A 1 127 ? -5.934 6.652 -8.945 1.00 93.19 127 MET A C 1
ATOM 1019 O O . MET A 1 127 ? -4.897 5.987 -8.945 1.00 93.19 127 MET A O 1
ATOM 1023 N N . PHE A 1 128 ? -6.910 6.420 -9.827 1.00 93.81 128 PHE A N 1
ATOM 1024 C CA . PHE A 1 128 ? -6.926 5.249 -10.709 1.00 93.81 128 PHE A CA 1
ATOM 1025 C C . PHE A 1 128 ? -6.097 5.420 -11.996 1.00 93.81 128 PHE A C 1
ATOM 1027 O O . PHE A 1 128 ? -5.921 4.456 -12.743 1.00 93.81 128 PHE A O 1
ATOM 1034 N N . ALA A 1 129 ? -5.538 6.608 -12.258 1.00 91.31 129 ALA A N 1
ATOM 1035 C CA . ALA A 1 129 ? -4.676 6.854 -13.418 1.00 91.31 129 ALA A CA 1
ATOM 1036 C C . ALA A 1 129 ? -3.293 6.175 -13.313 1.00 91.31 129 ALA A C 1
ATOM 1038 O O . ALA A 1 129 ? -2.632 5.935 -14.329 1.00 91.31 129 ALA A O 1
ATOM 1039 N N . GLY A 1 130 ? -2.841 5.860 -12.095 1.00 85.44 130 GLY A N 1
ATOM 1040 C CA . GLY A 1 130 ? -1.516 5.295 -11.839 1.00 85.44 130 GLY A CA 1
ATOM 1041 C C . GLY A 1 130 ? -1.312 3.881 -12.402 1.00 85.44 130 GLY A C 1
ATOM 1042 O O . GLY A 1 130 ? -2.239 3.077 -12.502 1.00 85.44 130 GLY A O 1
ATOM 1043 N N . ASN A 1 131 ? -0.058 3.529 -12.714 1.00 85.94 131 ASN A N 1
ATOM 1044 C CA . ASN A 1 131 ? 0.304 2.214 -13.271 1.00 85.94 131 ASN A CA 1
ATOM 1045 C C . ASN A 1 131 ? -0.173 1.032 -12.414 1.00 85.94 131 ASN A C 1
ATOM 1047 O O . ASN A 1 131 ? -0.617 0.023 -12.963 1.00 85.94 131 ASN A O 1
ATOM 1051 N N . ARG A 1 132 ? -0.127 1.170 -11.080 1.00 85.94 132 ARG A N 1
ATOM 1052 C CA . ARG A 1 132 ? -0.586 0.127 -10.151 1.00 85.94 132 ARG A CA 1
ATOM 1053 C C . ARG A 1 132 ? -2.064 -0.188 -10.386 1.00 85.94 132 ARG A C 1
ATOM 1055 O O . ARG A 1 132 ? -2.390 -1.341 -10.636 1.00 85.94 132 ARG A O 1
ATOM 1062 N N . TRP A 1 133 ? -2.918 0.836 -10.425 1.00 91.94 133 TRP A N 1
ATOM 1063 C CA . TRP A 1 133 ? -4.359 0.707 -10.672 1.00 91.94 133 TRP A CA 1
ATOM 1064 C C . TRP A 1 133 ? -4.720 0.297 -12.102 1.00 91.94 133 TRP A C 1
ATOM 1066 O O . TRP A 1 133 ? -5.684 -0.434 -12.310 1.00 91.94 133 TRP A O 1
ATOM 1076 N N . ARG A 1 134 ? -3.889 0.644 -13.091 1.00 90.69 134 ARG A N 1
ATOM 1077 C CA . ARG A 1 134 ? -3.994 0.102 -14.461 1.00 90.69 134 ARG A CA 1
ATOM 1078 C C . ARG A 1 134 ? -3.673 -1.402 -14.542 1.00 90.69 134 ARG A C 1
ATOM 1080 O O . ARG A 1 134 ? -3.800 -2.007 -15.612 1.00 90.69 134 ARG A O 1
ATOM 1087 N N . GLY A 1 135 ? -3.233 -2.017 -13.441 1.00 88.81 135 GLY A N 1
ATOM 1088 C CA . GLY A 1 135 ? -2.808 -3.413 -13.390 1.00 88.81 135 GLY A CA 1
ATOM 1089 C C . GLY A 1 135 ? -1.520 -3.659 -14.178 1.00 88.81 135 GLY A C 1
ATOM 1090 O O . GLY A 1 135 ? -1.333 -4.749 -14.721 1.00 88.81 135 GLY A O 1
ATOM 1091 N N . LYS A 1 136 ? -0.660 -2.638 -14.303 1.00 88.12 136 LYS A N 1
ATOM 1092 C CA . LYS A 1 136 ? 0.650 -2.749 -14.953 1.00 88.12 136 LYS A CA 1
ATOM 1093 C C . LYS A 1 136 ? 1.657 -3.294 -13.952 1.00 88.12 136 LYS A C 1
ATOM 1095 O O . LYS A 1 136 ? 2.096 -2.588 -13.048 1.00 88.12 136 LYS A O 1
ATOM 1100 N N . MET A 1 137 ? 2.003 -4.562 -14.140 1.00 85.94 137 MET A N 1
ATOM 1101 C CA . MET A 1 137 ? 2.900 -5.315 -13.260 1.00 85.94 137 MET A CA 1
ATOM 1102 C C . MET A 1 137 ? 4.262 -5.617 -13.892 1.00 85.94 137 MET A C 1
ATOM 1104 O O . MET A 1 137 ? 5.158 -6.155 -13.246 1.00 85.94 137 MET A O 1
ATOM 1108 N N . THR A 1 138 ? 4.436 -5.229 -15.152 1.00 88.31 138 THR A N 1
ATOM 1109 C CA . THR A 1 138 ? 5.677 -5.332 -15.914 1.00 88.31 138 THR A CA 1
ATOM 1110 C C . THR A 1 138 ? 6.156 -3.941 -16.306 1.00 88.31 138 THR A C 1
ATOM 1112 O O . THR A 1 138 ? 5.362 -3.034 -16.538 1.00 88.31 138 THR A O 1
ATOM 1115 N N . ALA A 1 139 ? 7.473 -3.760 -16.370 1.00 90.19 139 ALA A N 1
ATOM 1116 C CA . ALA A 1 139 ? 8.086 -2.524 -16.848 1.00 90.19 139 ALA A CA 1
ATOM 1117 C C . ALA A 1 139 ? 8.402 -2.628 -18.350 1.00 90.19 139 ALA A C 1
ATOM 1119 O O . ALA A 1 139 ? 9.559 -2.579 -18.773 1.00 90.19 139 ALA A O 1
ATOM 1120 N N . ASP A 1 140 ? 7.364 -2.838 -19.157 1.00 89.50 140 ASP A N 1
ATOM 1121 C CA . ASP A 1 140 ? 7.419 -3.058 -20.606 1.00 89.50 140 ASP A CA 1
ATOM 1122 C C . ASP A 1 140 ? 7.163 -1.790 -21.441 1.00 89.50 140 ASP A C 1
ATOM 1124 O O . ASP A 1 140 ? 7.588 -1.743 -22.593 1.00 89.50 140 ASP A O 1
ATOM 1128 N N . GLU A 1 141 ? 6.598 -0.728 -20.859 1.00 91.06 141 GLU A N 1
ATOM 1129 C CA . GLU A 1 141 ? 6.377 0.567 -21.527 1.00 91.06 141 GLU A CA 1
ATOM 1130 C C . GLU A 1 141 ? 7.371 1.643 -21.037 1.00 91.06 141 GLU A C 1
ATOM 1132 O O . GLU A 1 141 ? 7.833 1.576 -19.891 1.00 91.06 141 GLU A O 1
ATOM 1137 N N . PRO A 1 142 ? 7.722 2.651 -21.863 1.00 92.81 142 PRO A N 1
ATOM 1138 C CA . PRO A 1 142 ? 8.539 3.783 -21.427 1.00 92.81 142 PRO A CA 1
ATOM 1139 C C . PRO A 1 142 ? 7.969 4.470 -20.180 1.00 92.81 142 PRO A C 1
ATOM 1141 O O . PRO A 1 142 ? 6.773 4.731 -20.086 1.00 92.81 142 PRO A O 1
ATOM 1144 N N . GLY A 1 143 ? 8.838 4.768 -19.214 1.00 90.44 143 GLY A N 1
ATOM 1145 C CA . GLY A 1 143 ? 8.471 5.451 -17.971 1.00 90.44 143 GLY A CA 1
ATOM 1146 C C . GLY A 1 143 ? 7.743 4.584 -16.942 1.00 90.44 143 GLY A C 1
ATOM 1147 O O . GLY A 1 143 ? 7.385 5.080 -15.871 1.00 90.44 143 GLY A O 1
ATOM 1148 N N . CYS A 1 144 ? 7.541 3.289 -17.219 1.00 89.69 144 CYS A N 1
ATOM 1149 C CA . CYS A 1 144 ? 6.955 2.374 -16.249 1.00 89.69 144 CYS A CA 1
ATOM 1150 C C . CYS A 1 144 ? 7.784 2.284 -14.969 1.00 89.69 144 CYS A C 1
ATOM 1152 O O . CYS A 1 144 ? 9.012 2.196 -14.987 1.00 89.69 144 CYS A O 1
ATOM 1154 N N . TYR A 1 145 ? 7.061 2.206 -13.861 1.00 88.62 145 TYR A N 1
ATOM 1155 C CA . TYR A 1 145 ? 7.575 1.914 -12.537 1.00 88.62 145 TYR A CA 1
ATOM 1156 C C . TYR A 1 145 ? 6.655 0.880 -11.906 1.00 88.62 145 TYR A C 1
ATOM 1158 O O . TYR A 1 145 ? 5.463 1.145 -11.735 1.00 88.62 145 TYR A O 1
ATOM 1166 N N . VAL A 1 146 ? 7.198 -0.300 -11.621 1.00 86.75 146 VAL A N 1
ATOM 1167 C CA . VAL A 1 146 ? 6.448 -1.432 -11.066 1.00 86.75 146 VAL A CA 1
ATOM 1168 C C . VAL A 1 146 ? 7.197 -2.040 -9.889 1.00 86.75 146 VAL A C 1
ATOM 1170 O O . VAL A 1 146 ? 8.411 -1.872 -9.764 1.00 86.75 146 VAL A O 1
ATOM 1173 N N . HIS A 1 147 ? 6.479 -2.750 -9.026 1.00 81.88 147 HIS A N 1
ATOM 1174 C CA . HIS A 1 147 ? 7.069 -3.514 -7.929 1.00 81.88 147 HIS A CA 1
ATOM 1175 C C . HIS A 1 147 ? 7.170 -4.986 -8.349 1.00 81.88 147 HIS A C 1
ATOM 1177 O O . HIS A 1 147 ? 6.207 -5.542 -8.876 1.00 81.88 147 HIS A O 1
ATOM 1183 N N . TYR A 1 148 ? 8.335 -5.606 -8.158 1.00 75.00 148 TYR A N 1
ATOM 1184 C CA . TYR A 1 148 ? 8.550 -7.025 -8.447 1.00 75.00 148 TYR A CA 1
ATOM 1185 C C . TYR A 1 148 ? 8.384 -7.869 -7.197 1.00 75.00 148 TYR A C 1
ATOM 1187 O O . TYR A 1 148 ? 8.940 -7.527 -6.155 1.00 75.00 148 TYR A O 1
ATOM 1195 N N . LEU A 1 149 ? 7.654 -8.982 -7.363 1.00 67.25 149 LEU A N 1
ATOM 1196 C CA . LEU A 1 149 ? 6.802 -9.571 -6.333 1.00 67.25 149 LEU A CA 1
ATOM 1197 C C . LEU A 1 149 ? 5.868 -8.469 -5.833 1.00 67.25 149 LEU A C 1
ATOM 1199 O O . LEU A 1 149 ? 6.359 -7.514 -5.242 1.00 67.25 149 LEU A O 1
ATOM 1203 N N . PRO A 1 150 ? 4.556 -8.502 -6.108 1.00 60.03 150 PRO A N 1
ATOM 1204 C CA . PRO A 1 150 ? 3.652 -7.528 -5.514 1.00 60.03 150 PRO A CA 1
ATOM 1205 C C . PRO A 1 150 ? 3.667 -7.742 -3.994 1.00 60.03 150 PRO A C 1
ATOM 1207 O O . PRO A 1 150 ? 2.899 -8.531 -3.459 1.00 60.03 150 PRO A O 1
ATOM 1210 N N . THR A 1 151 ? 4.636 -7.089 -3.348 1.00 60.38 151 THR A N 1
ATOM 1211 C CA . THR A 1 151 ? 4.880 -6.992 -1.908 1.00 60.38 151 THR A CA 1
ATOM 1212 C C . THR A 1 151 ? 4.065 -5.866 -1.295 1.00 60.38 151 THR A C 1
ATOM 1214 O O . THR A 1 151 ? 4.063 -5.694 -0.081 1.00 60.38 151 THR A O 1
ATOM 1217 N N . HIS A 1 152 ? 3.371 -5.127 -2.156 1.00 70.19 152 HIS A N 1
ATOM 1218 C CA . HIS A 1 152 ? 2.386 -4.132 -1.824 1.00 70.19 152 HIS A CA 1
ATOM 1219 C C . HIS A 1 152 ? 1.496 -3.961 -3.062 1.00 70.19 152 HIS A C 1
ATOM 1221 O O . HIS A 1 152 ? 2.027 -3.778 -4.170 1.00 70.19 152 HIS A O 1
ATOM 1227 N N . GLY A 1 153 ? 0.171 -3.987 -2.936 1.00 76.62 153 GLY A N 1
ATOM 1228 C CA . GLY A 1 153 ? -0.746 -3.571 -4.005 1.00 76.62 153 GLY A CA 1
ATOM 1229 C C . GLY A 1 153 ? -1.215 -2.121 -3.835 1.00 76.62 153 GLY A C 1
ATOM 1230 O O . GLY A 1 153 ? -0.772 -1.445 -2.905 1.00 76.62 153 GLY A O 1
ATOM 1231 N N . PRO A 1 154 ? -1.977 -1.564 -4.792 1.00 88.81 154 PRO A N 1
ATOM 1232 C CA . PRO A 1 154 ? -2.407 -0.172 -4.723 1.00 88.81 154 PRO A CA 1
ATOM 1233 C C . PRO A 1 154 ? -3.211 0.125 -3.452 1.00 88.81 154 PRO A C 1
ATOM 1235 O O . PRO A 1 154 ? -3.965 -0.721 -2.971 1.00 88.81 154 PRO A O 1
ATOM 1238 N N . ASN A 1 155 ? -3.083 1.360 -2.972 1.00 93.19 155 ASN A N 1
ATOM 1239 C CA . ASN A 1 155 ? -3.897 1.872 -1.880 1.00 93.19 155 ASN A CA 1
ATOM 1240 C C . ASN A 1 155 ? -5.281 2.229 -2.402 1.00 93.19 155 ASN A C 1
ATOM 1242 O O . ASN A 1 155 ? -5.409 2.660 -3.548 1.00 93.19 155 ASN A O 1
ATOM 1246 N N . PHE A 1 156 ? -6.320 2.039 -1.590 1.00 95.88 156 PHE A N 1
ATOM 1247 C CA . PHE A 1 156 ? -7.658 2.515 -1.941 1.00 95.88 156 PHE A CA 1
ATOM 1248 C C . PHE A 1 156 ? -7.769 4.031 -1.853 1.00 95.88 156 PHE A C 1
ATOM 1250 O O . PHE A 1 156 ? -8.536 4.605 -2.617 1.00 95.88 156 PHE A O 1
ATOM 1257 N N . TRP A 1 157 ? -6.952 4.658 -1.009 1.00 95.56 157 TRP A N 1
ATOM 1258 C CA . TRP A 1 157 ? -6.712 6.092 -0.966 1.00 95.56 157 TRP A CA 1
ATOM 1259 C C . TRP A 1 157 ? -5.246 6.384 -0.621 1.00 95.56 157 TRP A C 1
ATOM 1261 O O . TRP A 1 157 ? -4.670 5.729 0.242 1.00 95.56 157 TRP A O 1
ATOM 1271 N N . ASP A 1 158 ? -4.644 7.367 -1.284 1.00 92.44 158 ASP A N 1
ATOM 1272 C CA . ASP A 1 158 ? -3.356 7.965 -0.912 1.00 92.44 158 ASP A CA 1
ATOM 1273 C C . ASP A 1 158 ? -3.275 9.413 -1.435 1.00 92.44 158 ASP A C 1
ATOM 1275 O O . ASP A 1 158 ? -4.232 9.936 -2.022 1.00 92.44 158 ASP A O 1
ATOM 1279 N N . SER A 1 159 ? -2.133 10.082 -1.246 1.00 87.44 159 SER A N 1
ATOM 1280 C CA . SER A 1 159 ? -1.909 11.465 -1.694 1.00 87.44 159 SER A CA 1
ATOM 1281 C C . SER A 1 159 ? -2.117 11.687 -3.198 1.00 87.44 159 SER A C 1
ATOM 1283 O O . SER A 1 159 ? -2.366 12.819 -3.616 1.00 87.44 159 SER A O 1
ATOM 1285 N N . THR A 1 160 ? -2.079 10.644 -4.032 1.00 90.19 160 THR A N 1
ATOM 1286 C CA . THR A 1 160 ? -2.382 10.722 -5.470 1.00 90.19 160 THR A CA 1
ATOM 1287 C C . THR A 1 160 ? -3.814 11.180 -5.717 1.00 90.19 160 THR A C 1
ATOM 1289 O O . THR A 1 160 ? -4.040 11.967 -6.637 1.00 90.19 160 THR A O 1
ATOM 1292 N N . ALA A 1 161 ? -4.769 10.767 -4.876 1.00 91.62 161 ALA A N 1
ATOM 1293 C CA . ALA A 1 161 ? -6.152 11.239 -4.946 1.00 91.62 161 ALA A CA 1
ATOM 1294 C C . ALA A 1 161 ? -6.235 12.773 -4.826 1.00 91.62 161 ALA A C 1
ATOM 1296 O O . ALA A 1 161 ? -7.105 13.399 -5.422 1.00 91.62 161 ALA A O 1
ATOM 1297 N N . MET A 1 162 ? -5.276 13.385 -4.127 1.00 89.75 162 MET A N 1
ATOM 1298 C CA . MET A 1 162 ? -5.152 14.833 -3.942 1.00 89.75 162 MET A CA 1
ATOM 1299 C C . MET A 1 162 ? -4.075 15.455 -4.846 1.00 89.75 162 MET A C 1
ATOM 1301 O O . MET A 1 162 ? -3.512 16.491 -4.513 1.00 89.75 162 MET A O 1
ATOM 1305 N N . GLN A 1 163 ? -3.741 14.823 -5.978 1.00 86.50 163 GLN A N 1
ATOM 1306 C CA . GLN A 1 163 ? -2.701 15.291 -6.911 1.00 86.50 163 GLN A CA 1
ATOM 1307 C C . GLN A 1 163 ? -1.329 15.525 -6.250 1.00 86.50 163 GLN A C 1
ATOM 1309 O O . GLN A 1 163 ? -0.571 16.397 -6.668 1.00 86.50 163 GLN A O 1
ATOM 1314 N N . GLN A 1 164 ? -0.994 14.723 -5.235 1.00 81.75 164 GLN A N 1
ATOM 1315 C CA . GLN A 1 164 ? 0.221 14.847 -4.423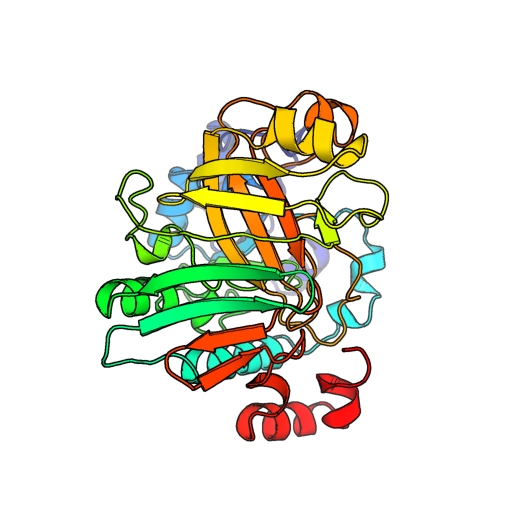 1.00 81.75 164 GLN A CA 1
ATOM 1316 C C . GLN A 1 164 ? 0.290 16.117 -3.554 1.00 81.75 164 GLN A C 1
ATOM 1318 O O . GLN A 1 164 ? 1.346 16.416 -2.993 1.00 81.75 164 GLN A O 1
ATOM 1323 N N . ASP A 1 165 ? -0.821 16.840 -3.373 1.00 82.94 165 ASP A N 1
ATOM 1324 C CA . ASP A 1 165 ? -0.923 17.881 -2.351 1.00 82.94 165 ASP A CA 1
ATOM 1325 C C . ASP A 1 165 ? -1.098 17.237 -0.969 1.00 82.94 165 ASP A C 1
ATOM 1327 O O . ASP A 1 165 ? -2.194 16.891 -0.522 1.00 82.94 165 ASP A O 1
ATOM 1331 N N . THR A 1 166 ? 0.024 17.072 -0.271 1.00 76.38 166 THR A N 1
ATOM 1332 C CA . THR A 1 166 ? 0.070 16.478 1.071 1.00 76.38 166 THR A CA 1
ATOM 1333 C C . THR A 1 166 ? -0.479 17.395 2.171 1.00 76.38 166 THR A C 1
ATOM 1335 O O . THR A 1 166 ? -0.589 16.952 3.324 1.00 76.38 166 THR A O 1
ATOM 1338 N N . GLY A 1 167 ? -0.806 18.650 1.834 1.00 79.12 167 GLY A N 1
ATOM 1339 C CA . GLY A 1 167 ? -1.397 19.656 2.710 1.00 79.12 167 GLY A CA 1
ATOM 1340 C C . GLY A 1 167 ? -2.913 19.782 2.559 1.00 79.12 167 GLY A C 1
ATOM 1341 O O . GLY A 1 167 ? -3.566 20.134 3.542 1.00 79.12 167 GLY A O 1
ATOM 1342 N N . ALA A 1 168 ? -3.479 19.418 1.404 1.00 84.94 168 ALA A N 1
ATOM 1343 C CA . ALA A 1 168 ? -4.907 19.544 1.100 1.00 84.94 168 ALA A CA 1
ATOM 1344 C C . ALA A 1 168 ? -5.808 18.992 2.216 1.00 84.94 168 ALA A C 1
ATOM 1346 O O . ALA A 1 168 ? -5.587 17.885 2.708 1.00 84.94 168 ALA A O 1
ATOM 1347 N N . ALA A 1 169 ? -6.821 19.754 2.626 1.00 89.44 169 ALA A N 1
ATOM 1348 C CA . ALA A 1 169 ? -7.757 19.320 3.657 1.00 89.44 169 ALA A CA 1
ATOM 1349 C C . ALA A 1 169 ? -8.686 18.218 3.126 1.00 89.44 169 ALA A C 1
ATOM 1351 O O . ALA A 1 169 ? -9.201 18.315 2.012 1.00 89.44 169 ALA A O 1
ATOM 1352 N N . ILE A 1 170 ? -8.915 17.186 3.938 1.00 93.81 170 ILE A N 1
ATOM 1353 C CA . ILE A 1 170 ? -9.863 16.110 3.650 1.00 93.81 170 ILE A CA 1
ATOM 1354 C C . ILE A 1 170 ? -10.460 15.591 4.961 1.00 93.81 170 ILE A C 1
ATOM 1356 O O . ILE A 1 170 ? -9.736 15.335 5.925 1.00 93.81 170 ILE A O 1
ATOM 1360 N N . ALA A 1 171 ? -11.782 15.441 4.982 1.00 95.69 171 ALA A N 1
ATOM 1361 C CA . ALA A 1 171 ? -12.547 14.955 6.127 1.00 95.69 171 ALA A CA 1
ATOM 1362 C C . ALA A 1 171 ? -12.507 13.418 6.192 1.00 95.69 171 ALA A C 1
ATOM 1364 O O . ALA A 1 171 ? -13.494 12.746 5.902 1.00 95.69 171 ALA A O 1
ATOM 1365 N N . ILE A 1 172 ? -11.321 12.857 6.452 1.00 97.06 172 ILE A N 1
ATOM 1366 C CA . ILE A 1 172 ? -11.199 11.433 6.787 1.00 97.06 172 ILE A CA 1
ATOM 1367 C C . ILE A 1 172 ? -11.452 11.290 8.281 1.00 97.06 172 ILE A C 1
ATOM 1369 O O . ILE A 1 172 ? -10.595 11.659 9.086 1.00 97.06 172 ILE A O 1
ATOM 1373 N N . ASP A 1 173 ? -12.619 10.756 8.616 1.00 98.44 173 ASP A N 1
ATOM 1374 C CA . ASP A 1 173 ? -13.135 10.711 9.979 1.00 98.44 173 ASP A CA 1
ATOM 1375 C C . ASP A 1 173 ? -13.554 9.293 10.358 1.00 98.44 173 ASP A C 1
ATOM 1377 O O . ASP A 1 173 ? -13.985 8.503 9.509 1.00 98.44 173 ASP A O 1
ATOM 1381 N N . GLY A 1 174 ? -13.451 8.985 11.650 1.00 98.56 174 GLY A N 1
ATOM 1382 C CA . GLY A 1 174 ? -13.922 7.725 12.215 1.00 98.56 174 GLY A CA 1
ATOM 1383 C C . GLY A 1 174 ? -12.854 6.980 13.001 1.00 98.56 174 GLY A C 1
ATOM 1384 O O . GLY A 1 174 ? -11.903 7.582 13.491 1.00 98.56 174 GLY A O 1
ATOM 1385 N N . ALA A 1 175 ? -13.009 5.669 13.158 1.00 98.56 175 ALA A N 1
ATOM 1386 C CA . ALA A 1 175 ? -12.101 4.853 13.958 1.00 98.56 175 ALA A CA 1
ATOM 1387 C C . ALA A 1 175 ? -11.649 3.590 13.225 1.00 98.56 175 ALA A C 1
ATOM 1389 O O . ALA A 1 175 ? -12.409 2.978 12.476 1.00 98.56 175 ALA A O 1
ATOM 1390 N N . LEU A 1 176 ? -10.413 3.178 13.497 1.00 98.44 176 LEU A N 1
ATOM 1391 C CA . LEU A 1 176 ? -9.871 1.877 13.126 1.00 98.44 176 LEU A CA 1
ATOM 1392 C C . LEU A 1 176 ? -9.527 1.078 14.380 1.00 98.44 176 LEU A C 1
ATOM 1394 O O . LEU A 1 176 ? -8.917 1.604 15.310 1.00 98.44 176 LEU A O 1
ATOM 1398 N N . TYR A 1 177 ? -9.849 -0.208 14.354 1.00 98.62 177 TYR A N 1
ATOM 1399 C CA . TYR A 1 177 ? -9.428 -1.208 15.326 1.00 98.62 177 TYR A CA 1
ATOM 1400 C C . TYR A 1 177 ? -8.444 -2.169 14.655 1.00 98.62 177 TYR A C 1
ATOM 1402 O O . TYR A 1 177 ? -8.846 -3.254 14.212 1.00 98.62 177 TYR A O 1
ATOM 1410 N N . PRO A 1 178 ? -7.164 -1.773 14.511 1.00 98.25 178 PRO A N 1
ATOM 1411 C CA . PRO A 1 178 ? -6.162 -2.636 13.912 1.00 98.25 178 PRO A CA 1
ATOM 1412 C C . PRO A 1 178 ? -5.979 -3.917 14.718 1.00 98.25 178 PRO A C 1
ATOM 1414 O O . PRO A 1 178 ? -5.997 -3.912 15.946 1.00 98.25 178 PRO A O 1
ATOM 1417 N N . GLN A 1 179 ? -5.744 -5.014 14.008 1.00 98.19 179 GLN A N 1
ATOM 1418 C CA . GLN A 1 179 ? -5.387 -6.299 14.608 1.00 98.19 179 GLN A CA 1
ATOM 1419 C C . GLN A 1 179 ? -3.881 -6.405 14.832 1.00 98.19 179 GLN A C 1
ATOM 1421 O O . GLN A 1 179 ? -3.436 -7.195 15.658 1.00 98.19 179 GLN A O 1
ATOM 1426 N N . TRP A 1 180 ? -3.079 -5.639 14.092 1.00 97.81 180 TRP A N 1
ATOM 1427 C CA . TRP A 1 180 ? -1.625 -5.642 14.217 1.00 97.81 180 TRP A CA 1
ATOM 1428 C C . TRP A 1 180 ? -1.037 -4.333 13.676 1.00 97.81 180 TRP A C 1
ATOM 1430 O O . TRP A 1 180 ? -1.742 -3.513 13.091 1.00 97.81 180 TRP A O 1
ATOM 1440 N N . ALA A 1 181 ? 0.260 -4.127 13.859 1.00 96.00 181 ALA A N 1
ATOM 1441 C CA . ALA A 1 181 ? 1.006 -3.014 13.306 1.00 96.00 181 ALA A CA 1
ATOM 1442 C C . ALA A 1 181 ? 2.452 -3.448 13.061 1.00 96.00 181 ALA A C 1
ATOM 1444 O O . ALA A 1 181 ? 3.004 -4.282 13.788 1.00 96.00 181 ALA A O 1
ATOM 1445 N N . ILE A 1 182 ? 3.071 -2.877 12.035 1.00 91.75 182 ILE A N 1
ATOM 1446 C CA . ILE A 1 182 ? 4.456 -3.183 11.678 1.00 91.75 182 ILE A CA 1
ATOM 1447 C C . ILE A 1 182 ? 5.398 -2.830 12.834 1.00 91.75 182 ILE A C 1
ATOM 1449 O O . ILE A 1 182 ? 5.239 -1.800 13.482 1.00 91.75 182 ILE A O 1
ATOM 1453 N N . GLY A 1 183 ? 6.360 -3.714 13.110 1.00 90.62 183 GLY A N 1
ATOM 1454 C CA . GLY A 1 183 ? 7.322 -3.570 14.210 1.00 90.62 183 GLY A CA 1
ATOM 1455 C C . GLY A 1 183 ? 6.893 -4.210 15.531 1.00 90.62 183 GLY A C 1
ATOM 1456 O O . GLY A 1 183 ? 7.735 -4.384 16.412 1.00 90.62 183 GLY A O 1
ATOM 1457 N N . PHE A 1 184 ? 5.630 -4.626 15.659 1.00 94.56 184 PHE A N 1
ATOM 1458 C CA . PHE A 1 184 ? 5.152 -5.403 16.802 1.00 94.56 184 PHE A CA 1
ATOM 1459 C C . PHE A 1 184 ? 5.314 -6.902 16.541 1.00 94.56 184 PHE A C 1
ATOM 1461 O O . PHE A 1 184 ? 5.058 -7.382 15.440 1.00 94.56 184 PHE A O 1
ATOM 1468 N N . ALA A 1 185 ? 5.714 -7.658 17.565 1.00 92.62 185 ALA A N 1
ATOM 1469 C CA . ALA A 1 185 ? 6.056 -9.075 17.418 1.00 92.62 185 ALA A CA 1
ATOM 1470 C C . ALA A 1 185 ? 4.855 -9.986 17.103 1.00 92.62 185 ALA A C 1
ATOM 1472 O O . ALA A 1 185 ? 5.036 -11.042 16.501 1.00 92.62 185 ALA A O 1
ATOM 1473 N N . GLN A 1 186 ? 3.648 -9.596 17.514 1.00 95.25 186 GLN A N 1
ATOM 1474 C CA . GLN A 1 186 ? 2.427 -10.392 17.384 1.00 95.25 186 GLN A CA 1
ATOM 1475 C C . GLN A 1 186 ? 1.189 -9.486 17.264 1.00 95.25 186 GLN A C 1
ATOM 1477 O O . GLN A 1 186 ? 1.271 -8.319 17.665 1.00 95.25 186 GLN A O 1
ATOM 1482 N N . PRO A 1 187 ? 0.056 -10.009 16.751 1.00 97.12 187 PRO A N 1
ATOM 1483 C CA . PRO A 1 187 ? -1.224 -9.309 16.767 1.00 97.12 187 PRO A CA 1
ATOM 1484 C C . PRO A 1 187 ? -1.616 -8.817 18.164 1.00 97.12 187 PRO A C 1
ATOM 1486 O O . PRO A 1 187 ? -1.265 -9.424 19.179 1.00 97.12 187 PRO A O 1
ATOM 1489 N N . PHE A 1 188 ? -2.375 -7.728 18.211 1.00 98.00 188 PHE A N 1
ATOM 1490 C CA . PHE A 1 188 ? -2.863 -7.149 19.454 1.00 98.00 188 PHE A CA 1
ATOM 1491 C C . PHE A 1 188 ? -3.924 -8.047 20.088 1.00 98.00 188 PHE A C 1
ATOM 1493 O O . PHE A 1 188 ? -4.866 -8.484 19.430 1.00 98.00 188 PHE A O 1
ATOM 1500 N N . ALA A 1 189 ? -3.776 -8.306 21.388 1.00 97.62 189 ALA A N 1
ATOM 1501 C CA . ALA A 1 189 ? -4.790 -9.015 22.165 1.00 97.62 189 ALA A CA 1
ATOM 1502 C C . ALA A 1 189 ? -5.977 -8.105 22.532 1.00 97.62 189 ALA A C 1
ATOM 1504 O O . ALA A 1 189 ? -7.101 -8.576 22.678 1.00 97.62 189 ALA A O 1
ATOM 1505 N N . GLU A 1 190 ? -5.723 -6.804 22.703 1.00 98.00 190 GLU A N 1
ATOM 1506 C CA . GLU A 1 190 ? -6.746 -5.792 22.963 1.00 98.00 190 GLU A CA 1
ATOM 1507 C C . GLU A 1 190 ? -7.268 -5.191 21.651 1.00 98.00 190 GLU A C 1
ATOM 1509 O O . GLU A 1 190 ? -6.499 -4.923 20.728 1.00 98.00 190 GLU A O 1
ATOM 1514 N N . ASN A 1 191 ? -8.566 -4.885 21.609 1.00 98.06 191 ASN A N 1
ATOM 1515 C CA . ASN A 1 191 ? -9.162 -4.042 20.573 1.00 98.06 191 ASN A CA 1
ATOM 1516 C C . ASN A 1 191 ? -8.786 -2.569 20.818 1.00 98.06 191 ASN A C 1
ATOM 1518 O O . ASN A 1 191 ? -9.526 -1.821 21.459 1.00 98.06 191 ASN A O 1
ATOM 1522 N N . ILE A 1 192 ? -7.618 -2.164 20.322 1.00 98.75 192 ILE A N 1
ATOM 1523 C CA . ILE A 1 192 ? -7.103 -0.794 20.429 1.00 98.75 192 ILE A CA 1
ATOM 1524 C C . ILE A 1 192 ? -7.785 0.069 19.367 1.00 98.75 192 ILE A C 1
ATOM 1526 O O . ILE A 1 192 ? -7.689 -0.244 18.186 1.00 98.75 192 ILE A O 1
ATOM 1530 N N . ALA A 1 193 ? -8.436 1.163 19.761 1.00 98.69 193 ALA A N 1
ATOM 1531 C CA . ALA A 1 193 ? -9.081 2.073 18.811 1.00 98.69 193 ALA A CA 1
ATOM 1532 C C . ALA A 1 193 ? -8.145 3.229 18.442 1.00 98.69 193 ALA A C 1
ATOM 1534 O O . ALA A 1 193 ? -7.609 3.889 19.334 1.00 98.69 193 ALA A O 1
ATOM 1535 N N . VAL A 1 194 ? -8.001 3.524 17.153 1.00 98.81 194 VAL A N 1
ATOM 1536 C CA . VAL A 1 194 ? -7.305 4.705 16.623 1.00 98.81 194 VAL A CA 1
ATOM 1537 C C . VAL A 1 194 ? -8.334 5.587 15.928 1.00 98.81 194 VAL A C 1
ATOM 1539 O O . VAL A 1 194 ? -8.921 5.182 14.927 1.00 98.81 194 VAL A O 1
ATOM 1542 N N . VAL A 1 195 ? -8.577 6.773 16.483 1.00 98.81 195 VAL A N 1
ATOM 1543 C CA . VAL A 1 195 ? -9.610 7.708 16.022 1.00 98.81 195 VAL A CA 1
ATOM 1544 C C . VAL A 1 195 ? -8.978 8.781 15.149 1.00 98.81 195 VAL A C 1
ATOM 1546 O O . VAL A 1 195 ? -7.961 9.370 15.522 1.00 98.81 195 VAL A O 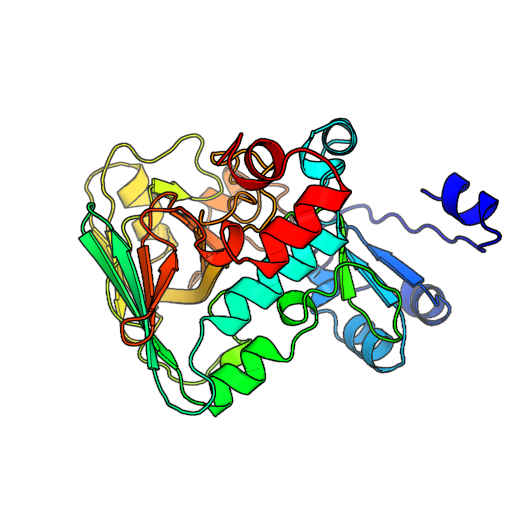1
ATOM 1549 N N . PHE A 1 196 ? -9.605 9.039 14.007 1.00 98.75 196 PHE A N 1
ATOM 1550 C CA . PHE A 1 196 ? -9.229 10.055 13.042 1.00 98.75 196 PHE A CA 1
ATOM 1551 C C . PHE A 1 196 ? -10.262 11.176 13.018 1.00 98.75 196 PHE A C 1
ATOM 1553 O O . PHE A 1 196 ? -11.469 10.928 13.004 1.00 98.75 196 PHE A O 1
ATOM 1560 N N . GLU A 1 197 ? -9.760 12.403 12.976 1.00 98.38 197 GLU A N 1
ATOM 1561 C CA . GLU A 1 197 ? -10.524 13.610 12.694 1.00 98.38 197 GLU A CA 1
ATOM 1562 C C . GLU A 1 197 ? -9.769 14.413 11.634 1.00 98.38 197 GLU A C 1
ATOM 1564 O O . GLU A 1 197 ? -8.594 14.751 11.810 1.00 98.38 197 GLU A O 1
ATOM 1569 N N . ASN A 1 198 ? -10.427 14.698 10.511 1.00 97.00 198 ASN A N 1
ATOM 1570 C CA . ASN A 1 198 ? -9.853 15.381 9.360 1.00 97.00 198 ASN A CA 1
ATOM 1571 C C . ASN A 1 198 ? -8.494 14.794 8.957 1.00 97.00 198 ASN A C 1
ATOM 1573 O O . ASN A 1 198 ? -7.531 15.548 8.850 1.00 97.00 198 ASN A O 1
ATOM 1577 N N . ARG A 1 199 ? -8.406 13.461 8.793 1.00 96.06 199 ARG A N 1
ATOM 1578 C CA . ARG A 1 199 ? -7.207 12.629 8.514 1.00 96.06 199 ARG A CA 1
ATOM 1579 C C . ARG A 1 199 ? -6.112 12.592 9.588 1.00 96.06 199 ARG A C 1
ATOM 1581 O O . ARG A 1 199 ? -5.103 11.917 9.371 1.00 96.06 199 ARG A O 1
ATOM 1588 N N . TYR A 1 200 ? -6.261 13.284 10.713 1.00 97.94 200 TYR A N 1
ATOM 1589 C CA . TYR A 1 200 ? -5.279 13.266 11.799 1.00 97.94 200 TYR A CA 1
ATOM 1590 C C . TYR A 1 200 ? -5.731 12.362 12.935 1.00 97.94 200 TYR A C 1
ATOM 1592 O O . TYR A 1 200 ? -6.907 12.337 13.283 1.00 97.94 200 TYR A O 1
ATOM 1600 N N . VAL A 1 201 ? -4.788 11.657 13.552 1.00 98.62 201 VAL A N 1
ATOM 1601 C CA . VAL A 1 201 ? -5.064 10.850 14.741 1.00 98.62 201 VAL A CA 1
ATOM 1602 C C . VAL A 1 201 ? -5.373 11.778 15.915 1.00 98.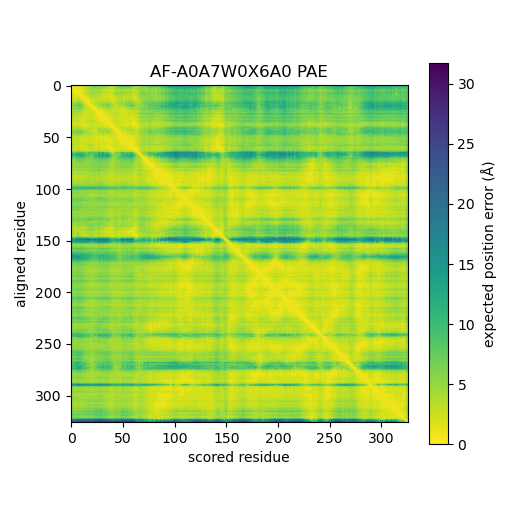62 201 VAL A C 1
ATOM 1604 O O . VAL A 1 201 ? -4.479 12.460 16.431 1.00 98.62 201 VAL A O 1
ATOM 1607 N N . SER A 1 202 ? -6.632 11.785 16.345 1.00 98.62 202 SER A N 1
ATOM 1608 C CA . SER A 1 202 ? -7.142 12.616 17.438 1.00 98.62 202 SER A CA 1
ATOM 1609 C C . SER A 1 202 ? -7.196 11.870 18.772 1.00 98.62 202 SER A C 1
ATOM 1611 O O . SER A 1 202 ? -7.088 12.497 19.826 1.00 98.62 202 SER A O 1
ATOM 1613 N N . ALA A 1 203 ? -7.300 10.537 18.751 1.00 98.62 203 ALA A N 1
ATOM 1614 C CA . ALA A 1 203 ? -7.250 9.715 19.956 1.00 98.62 203 ALA A CA 1
ATOM 1615 C C . ALA A 1 203 ? -6.748 8.289 19.691 1.00 98.62 203 ALA A C 1
ATOM 1617 O O . ALA A 1 203 ? -6.917 7.733 18.608 1.00 98.62 203 ALA A O 1
ATOM 1618 N N . VAL A 1 204 ? -6.171 7.678 20.732 1.00 98.75 204 VAL A N 1
ATOM 1619 C CA . VAL A 1 204 ? -5.872 6.239 20.783 1.00 98.75 204 VAL A CA 1
ATOM 1620 C C . VAL A 1 204 ? -6.391 5.660 22.102 1.00 98.75 204 VAL A C 1
ATOM 1622 O O . VAL A 1 204 ? -5.905 6.019 23.186 1.00 98.75 204 VAL A O 1
ATOM 1625 N N . HIS A 1 205 ? -7.369 4.758 22.025 1.00 98.56 205 HIS A N 1
ATOM 1626 C CA . HIS A 1 205 ? -8.035 4.141 23.175 1.00 98.56 205 HIS A CA 1
ATOM 1627 C C . HIS A 1 205 ? -7.541 2.711 23.416 1.00 98.56 205 HIS A C 1
ATOM 1629 O O . HIS A 1 205 ? -7.299 1.965 22.474 1.00 98.56 205 HIS A O 1
ATOM 1635 N N . GLY A 1 206 ? -7.400 2.350 24.691 1.00 97.88 206 GLY A N 1
ATOM 1636 C CA . GLY A 1 206 ? -6.909 1.048 25.145 1.00 97.88 206 GLY A CA 1
ATOM 1637 C C . GLY A 1 206 ? -6.028 1.172 26.391 1.00 97.88 206 GLY A C 1
ATOM 1638 O O . GLY A 1 206 ? -5.499 2.256 26.685 1.00 97.88 206 GLY A O 1
ATOM 1639 N N . ALA A 1 207 ? -5.888 0.081 27.135 1.00 98.06 207 ALA A N 1
ATOM 1640 C CA . ALA A 1 207 ? -5.171 0.017 28.408 1.00 98.06 207 ALA A CA 1
ATOM 1641 C C . ALA A 1 207 ? -3.868 -0.801 28.349 1.00 98.06 207 ALA A C 1
ATOM 1643 O O . ALA A 1 207 ? -3.025 -0.644 29.238 1.00 98.06 207 ALA A O 1
ATOM 1644 N N . SER A 1 208 ? -3.691 -1.634 27.320 1.00 98.31 208 SER A N 1
ATOM 1645 C CA . SER A 1 208 ? -2.501 -2.468 27.117 1.00 98.31 208 SER A CA 1
ATOM 1646 C C . SER A 1 208 ? -1.216 -1.653 26.944 1.00 98.31 208 SER A C 1
ATOM 1648 O O . SER A 1 208 ? -1.219 -0.440 26.687 1.00 98.31 208 SER A O 1
ATOM 1650 N N . ASP A 1 209 ? -0.081 -2.336 27.082 1.00 97.56 209 ASP A N 1
ATOM 1651 C CA . ASP A 1 209 ? 1.226 -1.742 26.823 1.00 97.56 209 ASP A CA 1
ATOM 1652 C C . ASP A 1 209 ? 1.364 -1.351 25.345 1.00 97.56 209 ASP A C 1
ATOM 1654 O O . ASP A 1 209 ? 1.865 -0.265 25.044 1.00 97.56 209 ASP A O 1
ATOM 1658 N N . GLU A 1 210 ? 0.824 -2.160 24.433 1.00 97.88 210 GLU A N 1
ATOM 1659 C CA . GLU A 1 210 ? 0.728 -1.863 23.005 1.00 97.88 210 GLU A CA 1
ATOM 1660 C C . GLU A 1 210 ? -0.105 -0.601 22.751 1.00 97.88 210 GLU A C 1
ATOM 1662 O O . GLU A 1 210 ? 0.351 0.290 22.032 1.00 97.88 210 GLU A O 1
ATOM 1667 N N . ALA A 1 211 ? -1.263 -0.447 23.407 1.00 98.25 211 ALA A N 1
ATOM 1668 C CA . ALA A 1 211 ? -2.075 0.768 23.303 1.00 98.25 211 ALA A CA 1
ATOM 1669 C C . ALA A 1 211 ? -1.318 2.009 23.789 1.00 98.25 211 ALA A C 1
ATOM 1671 O O . ALA A 1 211 ? -1.429 3.086 23.200 1.00 98.25 211 ALA A O 1
ATOM 1672 N N . ARG A 1 212 ? -0.516 1.879 24.854 1.00 98.19 212 ARG A N 1
ATOM 1673 C CA . ARG A 1 212 ? 0.321 2.975 25.362 1.00 98.19 212 ARG A CA 1
ATOM 1674 C C . ARG A 1 212 ? 1.416 3.358 24.368 1.00 98.19 212 ARG A C 1
ATOM 1676 O O . ARG A 1 212 ? 1.647 4.551 24.168 1.00 98.19 212 ARG A O 1
ATOM 1683 N N . ILE A 1 213 ? 2.063 2.372 23.745 1.00 97.62 213 ILE A N 1
ATOM 1684 C CA . ILE A 1 213 ? 3.083 2.590 22.711 1.00 97.62 213 ILE A CA 1
ATOM 1685 C C . ILE A 1 213 ? 2.454 3.283 21.499 1.00 97.62 213 ILE A C 1
ATOM 1687 O O . ILE A 1 213 ? 2.946 4.332 21.083 1.00 97.62 213 ILE A O 1
ATOM 1691 N N . LEU A 1 214 ? 1.342 2.752 20.982 1.00 98.06 214 LEU A N 1
ATOM 1692 C CA . LEU A 1 214 ? 0.625 3.336 19.848 1.00 98.06 214 LEU A CA 1
ATOM 1693 C C . LEU A 1 214 ? 0.152 4.756 20.156 1.00 98.06 214 LEU A C 1
ATOM 1695 O O . LEU A 1 214 ? 0.360 5.648 19.345 1.00 98.06 214 LEU A O 1
ATOM 1699 N N . ARG A 1 215 ? -0.387 5.026 21.349 1.00 97.94 215 ARG A N 1
ATOM 1700 C CA . ARG A 1 215 ? -0.760 6.390 21.754 1.00 97.94 215 ARG A CA 1
ATOM 1701 C C . ARG A 1 215 ? 0.437 7.338 21.767 1.00 97.94 215 ARG A C 1
ATOM 1703 O O . ARG A 1 215 ? 0.337 8.455 21.273 1.00 97.94 215 ARG A O 1
ATOM 1710 N N . GLY A 1 216 ? 1.572 6.913 22.318 1.00 96.44 216 GLY A N 1
ATOM 1711 C CA . GLY A 1 216 ? 2.789 7.731 22.325 1.00 96.44 216 GLY A CA 1
ATOM 1712 C C . GLY A 1 216 ? 3.342 8.012 20.924 1.00 96.44 216 GLY A C 1
ATOM 1713 O O . GLY A 1 216 ? 4.004 9.031 20.723 1.00 96.44 216 GLY A O 1
ATOM 1714 N N . MET A 1 217 ? 3.067 7.116 19.976 1.00 95.81 217 MET A N 1
ATOM 1715 C CA . MET A 1 217 ? 3.565 7.156 18.606 1.00 95.81 217 MET A CA 1
ATOM 1716 C C . MET A 1 217 ? 2.647 7.934 17.654 1.00 95.81 217 MET A C 1
ATOM 1718 O O . MET A 1 217 ? 3.119 8.812 16.938 1.00 95.81 217 MET A O 1
ATOM 1722 N N . LEU A 1 218 ? 1.355 7.603 17.643 1.00 97.94 218 LEU A N 1
ATOM 1723 C CA . LEU A 1 218 ? 0.407 7.976 16.593 1.00 97.94 218 LEU A CA 1
ATOM 1724 C C . LEU A 1 218 ? -0.267 9.328 16.810 1.00 97.94 218 LEU A C 1
ATOM 1726 O O . LEU A 1 218 ? -0.723 9.914 15.838 1.00 97.94 218 LEU A O 1
ATOM 1730 N N . MET A 1 219 ? -0.375 9.819 18.048 1.00 98.12 219 MET A N 1
ATOM 1731 C CA . MET A 1 219 ? -1.121 11.050 18.348 1.00 98.12 219 MET A CA 1
ATOM 1732 C C . MET A 1 219 ? -0.635 12.239 17.503 1.00 98.12 219 MET A C 1
ATOM 1734 O O . MET A 1 219 ? 0.554 12.562 17.498 1.00 98.12 219 MET A O 1
ATOM 1738 N N . GLY A 1 220 ? -1.566 12.896 16.800 1.00 97.25 220 GLY A N 1
ATOM 1739 C CA . GLY A 1 220 ? -1.280 13.989 15.862 1.00 97.25 220 GLY A CA 1
ATOM 1740 C C . GLY A 1 220 ? -0.664 13.549 14.526 1.00 97.25 220 GLY A C 1
ATOM 1741 O O . GLY A 1 220 ? -0.397 14.396 13.675 1.00 97.25 220 GLY A O 1
ATOM 1742 N N . GLY A 1 221 ? -0.432 12.250 14.332 1.00 97.19 221 GLY A N 1
ATOM 1743 C CA . GLY A 1 221 ? -0.006 11.671 13.064 1.00 97.19 221 GLY A CA 1
ATOM 1744 C C . GLY A 1 221 ? -1.071 11.826 11.982 1.00 97.19 221 GLY A C 1
ATOM 1745 O O . GLY A 1 221 ? -2.259 11.979 12.268 1.00 97.19 221 GLY A O 1
ATOM 1746 N N . LYS A 1 222 ? -0.635 11.807 10.727 1.00 96.38 222 LYS A N 1
ATOM 1747 C CA . LYS A 1 222 ? -1.451 12.044 9.538 1.00 96.38 222 LYS A CA 1
ATOM 1748 C C . LYS A 1 222 ? -1.617 10.742 8.764 1.00 96.38 222 LYS A C 1
ATOM 1750 O O . LYS A 1 222 ? -0.619 10.144 8.376 1.00 96.38 222 LYS A O 1
ATOM 1755 N N . LEU A 1 223 ? -2.853 10.339 8.481 1.00 96.25 223 LEU A N 1
ATOM 1756 C CA . LEU A 1 223 ? -3.109 9.248 7.542 1.00 96.25 223 LEU A CA 1
ATOM 1757 C C . LEU A 1 223 ? -2.630 9.665 6.144 1.00 96.25 223 LEU A C 1
ATOM 1759 O O . LEU A 1 223 ? -3.087 10.679 5.607 1.00 96.25 223 LEU A O 1
ATOM 1763 N N . ILE A 1 224 ? -1.712 8.893 5.567 1.00 93.81 224 ILE A N 1
ATOM 1764 C CA . ILE A 1 224 ? -1.199 9.101 4.205 1.00 93.81 224 ILE A CA 1
ATOM 1765 C C . ILE A 1 224 ? -1.571 7.969 3.251 1.00 93.81 224 ILE A C 1
ATOM 1767 O O . ILE A 1 224 ? -1.636 8.192 2.044 1.00 93.81 224 ILE A O 1
ATOM 1771 N N . GLU A 1 225 ? -1.892 6.794 3.791 1.00 92.88 225 GLU A N 1
ATOM 1772 C CA . GLU A 1 225 ? -2.314 5.629 3.022 1.00 92.88 225 GLU A CA 1
ATOM 1773 C C . GLU A 1 225 ? -3.565 5.023 3.660 1.00 92.88 225 GLU A C 1
ATOM 1775 O O . GLU A 1 225 ? -3.531 4.534 4.785 1.00 92.88 225 GLU A O 1
ATOM 1780 N N . GLY A 1 226 ? -4.693 5.082 2.956 1.00 94.69 226 GLY A N 1
ATOM 1781 C CA . GLY A 1 226 ? -5.978 4.554 3.398 1.00 94.69 226 GLY A CA 1
ATOM 1782 C C . GLY A 1 226 ? -6.304 3.249 2.684 1.00 94.69 226 GLY A C 1
ATOM 1783 O O . GLY A 1 226 ? -6.647 3.260 1.500 1.00 94.69 226 GLY A O 1
ATOM 1784 N N . GLY A 1 227 ? -6.224 2.126 3.398 1.00 94.06 227 GLY A N 1
ATOM 1785 C CA . GLY A 1 227 ? -6.569 0.817 2.848 1.00 94.06 227 GLY A CA 1
ATOM 1786 C C . GLY A 1 227 ? -5.612 0.370 1.746 1.00 94.06 227 GLY A C 1
ATOM 1787 O O . GLY A 1 227 ? -6.052 0.006 0.654 1.00 94.06 227 GLY A O 1
ATOM 1788 N N . GLY A 1 228 ? -4.307 0.433 2.010 1.00 93.31 228 GLY A N 1
ATOM 1789 C CA . GLY A 1 228 ? -3.324 -0.292 1.216 1.00 93.31 228 GLY A CA 1
ATOM 1790 C C . GLY A 1 228 ? -3.641 -1.781 1.214 1.00 93.31 228 GLY A C 1
ATOM 1791 O O . GLY A 1 228 ? -3.992 -2.329 2.251 1.00 93.31 228 GLY A O 1
ATOM 1792 N N . CYS A 1 229 ? -3.644 -2.416 0.041 1.00 91.81 229 CYS A N 1
ATOM 1793 C CA . CYS A 1 229 ? -4.232 -3.744 -0.130 1.00 91.81 229 CYS A CA 1
ATOM 1794 C C . CYS A 1 229 ? -3.312 -4.665 -0.929 1.00 91.81 229 CYS A C 1
ATOM 1796 O O . CYS A 1 229 ? -2.746 -4.269 -1.950 1.00 91.81 229 CYS A O 1
ATOM 1798 N N . GLY A 1 230 ? -3.194 -5.916 -0.492 1.00 89.69 230 GLY A N 1
ATOM 1799 C CA . GLY A 1 230 ? -2.575 -6.992 -1.256 1.00 89.69 230 GLY A CA 1
ATOM 1800 C C . GLY A 1 230 ? -3.457 -7.500 -2.401 1.00 89.69 230 GLY A C 1
ATOM 1801 O O . GLY A 1 230 ? -4.677 -7.382 -2.369 1.00 89.69 230 GLY A O 1
ATOM 1802 N N . PHE A 1 231 ? -2.854 -8.086 -3.440 1.00 92.56 231 PHE A N 1
ATOM 1803 C CA . PHE A 1 231 ? -3.586 -8.649 -4.594 1.00 92.56 231 PHE A CA 1
ATOM 1804 C C . PHE A 1 231 ? -3.027 -10.004 -5.049 1.00 92.56 231 PHE A C 1
ATOM 1806 O O . PHE A 1 231 ? -3.272 -10.434 -6.175 1.00 92.56 231 PHE A O 1
ATOM 1813 N N . ASN A 1 232 ? -2.259 -10.679 -4.190 1.00 92.06 232 ASN A N 1
ATOM 1814 C CA . ASN A 1 232 ? -1.662 -11.974 -4.489 1.00 92.06 232 ASN A CA 1
ATOM 1815 C C . ASN A 1 232 ? -2.303 -13.067 -3.616 1.00 92.06 232 ASN A C 1
ATOM 1817 O O . ASN A 1 232 ? -1.905 -13.214 -2.464 1.00 92.06 232 ASN A O 1
ATOM 1821 N N . PRO A 1 233 ? -3.277 -13.844 -4.128 1.00 92.75 233 PRO A N 1
ATOM 1822 C CA . PRO A 1 233 ? -3.963 -14.897 -3.371 1.00 92.75 233 PRO A CA 1
ATOM 1823 C C . PRO A 1 233 ? -3.046 -15.917 -2.700 1.00 92.75 233 PRO A C 1
ATOM 1825 O O . PRO A 1 233 ? -3.436 -16.527 -1.712 1.00 92.75 233 PRO A O 1
ATOM 1828 N N . LYS A 1 234 ? -1.830 -16.115 -3.224 1.00 91.50 234 LYS A N 1
ATOM 1829 C CA . LYS A 1 234 ? -0.852 -17.062 -2.679 1.00 91.50 234 LYS A CA 1
ATOM 1830 C C . LYS A 1 234 ? 0.080 -16.428 -1.637 1.00 91.50 234 LYS A C 1
ATOM 1832 O O . LYS A 1 234 ? 0.984 -17.107 -1.146 1.00 91.50 234 LYS A O 1
ATOM 1837 N N . ALA A 1 235 ? -0.099 -15.143 -1.323 1.00 90.00 235 ALA A N 1
ATOM 1838 C CA . ALA A 1 235 ? 0.620 -14.478 -0.249 1.00 90.00 235 ALA A CA 1
ATOM 1839 C C . ALA A 1 235 ? 0.032 -14.851 1.122 1.00 90.00 235 ALA A C 1
ATOM 1841 O O . ALA A 1 235 ? -1.187 -14.915 1.273 1.00 90.00 235 ALA A O 1
ATOM 1842 N N . PRO A 1 236 ? 0.876 -15.087 2.138 1.00 90.00 236 PRO A N 1
ATOM 1843 C CA . PRO A 1 236 ? 0.413 -15.433 3.474 1.00 90.00 236 PRO A CA 1
ATOM 1844 C C . PRO A 1 236 ? -0.318 -14.258 4.136 1.00 90.00 236 PRO A C 1
ATOM 1846 O O . PRO A 1 236 ? 0.252 -13.185 4.330 1.00 90.00 236 PRO A O 1
ATOM 1849 N N . ARG A 1 237 ? -1.574 -14.487 4.543 1.00 91.56 237 ARG A N 1
ATOM 1850 C CA . ARG A 1 237 ? -2.456 -13.450 5.103 1.00 91.56 237 ARG A CA 1
ATOM 1851 C C . ARG A 1 237 ? -1.882 -12.741 6.325 1.00 91.56 237 ARG A C 1
ATOM 1853 O O . ARG A 1 237 ? -1.987 -11.523 6.416 1.00 91.56 237 ARG A O 1
ATOM 1860 N N . HIS A 1 238 ? -1.242 -13.476 7.230 1.00 92.50 238 HIS A N 1
ATOM 1861 C CA . HIS A 1 238 ? -0.730 -12.943 8.497 1.00 92.50 238 HIS A CA 1
ATOM 1862 C C . HIS A 1 238 ? 0.764 -12.589 8.458 1.00 92.50 238 HIS A C 1
ATOM 1864 O O . HIS A 1 238 ? 1.390 -12.427 9.501 1.00 92.50 238 HIS A O 1
ATOM 1870 N N . THR A 1 239 ? 1.357 -12.456 7.270 1.00 89.12 239 THR A N 1
ATOM 1871 C CA . THR A 1 239 ? 2.691 -11.865 7.123 1.00 89.12 239 THR A CA 1
ATOM 1872 C C . THR A 1 239 ? 2.529 -10.407 6.745 1.00 89.12 239 THR A C 1
ATOM 1874 O O . THR A 1 239 ? 2.226 -10.091 5.600 1.00 89.12 239 THR A O 1
ATOM 1877 N N . ILE A 1 240 ? 2.712 -9.528 7.728 1.00 87.75 240 ILE A N 1
ATOM 1878 C CA . ILE A 1 240 ? 2.477 -8.095 7.546 1.00 87.75 240 ILE A CA 1
ATOM 1879 C C . ILE A 1 240 ? 3.743 -7.309 7.222 1.00 87.75 240 ILE A C 1
ATOM 1881 O O . ILE A 1 240 ? 3.668 -6.209 6.700 1.00 87.75 240 ILE A O 1
ATOM 1885 N N . TYR A 1 241 ? 4.921 -7.842 7.539 1.00 80.75 241 TYR A N 1
ATOM 1886 C CA . TYR A 1 241 ? 6.159 -7.129 7.269 1.00 80.75 241 TYR A CA 1
ATOM 1887 C C . TYR A 1 241 ? 6.465 -7.114 5.762 1.00 80.75 241 TYR A C 1
ATOM 1889 O O . TYR A 1 241 ? 6.400 -8.176 5.133 1.00 80.75 241 TYR A O 1
ATOM 1897 N N . PRO A 1 242 ? 6.889 -5.971 5.193 1.00 75.62 242 PRO A N 1
ATOM 1898 C CA . PRO A 1 242 ? 7.134 -4.675 5.856 1.00 75.62 242 PRO A CA 1
ATOM 1899 C C . PRO A 1 242 ? 6.053 -3.616 5.734 1.00 75.62 242 PRO A C 1
ATOM 1901 O O . PRO A 1 242 ? 6.159 -2.639 6.461 1.00 75.62 242 PRO A O 1
ATOM 1904 N N . ALA A 1 243 ? 5.097 -3.776 4.828 1.00 78.38 243 ALA A N 1
ATOM 1905 C CA . ALA A 1 243 ? 4.142 -2.732 4.468 1.00 78.38 243 ALA A CA 1
ATOM 1906 C C . ALA A 1 243 ? 2.734 -3.333 4.359 1.00 78.38 243 ALA A C 1
ATOM 1908 O O . ALA A 1 243 ? 2.100 -3.305 3.309 1.00 78.38 243 ALA A O 1
ATOM 1909 N N . GLY A 1 244 ? 2.305 -4.029 5.411 1.00 86.12 244 GLY A N 1
ATOM 1910 C CA . GLY A 1 244 ? 1.055 -4.782 5.423 1.00 86.12 244 GLY A CA 1
ATOM 1911 C C . GLY A 1 244 ? 1.117 -6.141 4.713 1.00 86.12 244 GLY A C 1
ATOM 1912 O O . GLY A 1 244 ? 2.157 -6.633 4.270 1.00 86.12 244 GLY A O 1
ATOM 1913 N N . SER A 1 245 ? -0.041 -6.798 4.666 1.00 89.56 245 SER A N 1
ATOM 1914 C CA . SER A 1 245 ? -0.184 -8.125 4.066 1.00 89.56 245 SER A CA 1
ATOM 1915 C C . SER A 1 245 ? -0.432 -8.045 2.565 1.00 89.56 245 SER A C 1
ATOM 1917 O O . SER A 1 245 ? -1.207 -7.224 2.081 1.00 89.56 245 SER A O 1
ATOM 1919 N N . ASN A 1 246 ? 0.181 -8.968 1.825 1.00 89.19 246 ASN A N 1
ATOM 1920 C CA . ASN A 1 246 ? 0.001 -9.085 0.377 1.00 89.19 246 ASN A CA 1
ATOM 1921 C C . ASN A 1 246 ? -1.167 -9.965 -0.045 1.00 89.19 246 ASN A C 1
ATOM 1923 O O . ASN A 1 246 ? -1.472 -10.057 -1.243 1.00 89.19 246 ASN A O 1
ATOM 1927 N N . ALA A 1 247 ? -1.827 -10.583 0.931 1.00 92.19 247 ALA A N 1
ATOM 1928 C CA . ALA A 1 247 ? -3.034 -11.340 0.691 1.00 92.19 247 ALA A CA 1
ATOM 1929 C C . ALA A 1 247 ? -4.188 -10.396 0.305 1.00 92.19 247 ALA A C 1
ATOM 1931 O O . ALA A 1 247 ? -4.368 -9.347 0.930 1.00 92.19 247 ALA A O 1
ATOM 1932 N N . PRO A 1 248 ? -5.000 -10.764 -0.698 1.00 94.19 248 PRO A N 1
ATOM 1933 C CA . PRO A 1 248 ? -6.194 -10.034 -1.071 1.00 94.19 248 PRO A CA 1
ATOM 1934 C C . PRO A 1 248 ? -7.118 -9.764 0.112 1.00 94.19 248 PRO A C 1
ATOM 1936 O O . PRO A 1 248 ? -7.483 -10.668 0.867 1.00 94.19 248 PRO A O 1
ATOM 1939 N N . GLY A 1 249 ? -7.515 -8.499 0.230 1.00 94.44 249 GLY A N 1
ATOM 1940 C CA . GLY A 1 249 ? -8.500 -8.032 1.198 1.00 94.44 249 GLY A CA 1
ATOM 1941 C C . GLY A 1 249 ? -7.987 -7.865 2.631 1.00 94.44 249 GLY A C 1
ATOM 1942 O O . GLY A 1 249 ? -8.728 -7.362 3.471 1.00 94.44 249 GLY A O 1
ATOM 1943 N N . ALA A 1 250 ? -6.729 -8.216 2.910 1.00 94.75 250 ALA A N 1
ATOM 1944 C CA . ALA A 1 250 ? -6.029 -7.669 4.063 1.00 94.75 250 ALA A CA 1
ATOM 1945 C C . ALA A 1 250 ? -5.596 -6.234 3.739 1.00 94.75 250 ALA A C 1
ATOM 1947 O O . ALA A 1 250 ? -5.146 -5.950 2.626 1.00 94.75 250 ALA A O 1
ATOM 1948 N N . LEU A 1 251 ? -5.771 -5.337 4.705 1.00 96.44 251 LEU A N 1
ATOM 1949 C CA . LEU A 1 251 ? -5.552 -3.910 4.532 1.00 96.44 251 LEU A CA 1
ATOM 1950 C C . LEU A 1 251 ? -4.542 -3.385 5.534 1.00 96.44 251 LEU A C 1
ATOM 1952 O O . LEU A 1 251 ? -4.556 -3.798 6.695 1.00 96.44 251 LEU A O 1
ATOM 1956 N N . HIS A 1 252 ? -3.768 -2.388 5.133 1.00 96.00 252 HIS A N 1
ATOM 1957 C CA . HIS A 1 252 ? -3.078 -1.515 6.069 1.00 96.00 252 HIS A CA 1
ATOM 1958 C C . HIS A 1 252 ? -3.408 -0.042 5.858 1.00 96.00 252 HIS A C 1
ATOM 1960 O O . HIS A 1 252 ? -3.979 0.380 4.849 1.00 96.00 252 HIS A O 1
ATOM 1966 N N . PHE A 1 253 ? -3.065 0.729 6.880 1.00 97.19 253 PHE A N 1
ATOM 1967 C CA . PHE A 1 253 ? -3.286 2.155 6.979 1.00 97.19 253 PHE A CA 1
ATOM 1968 C C . PHE A 1 253 ? -1.986 2.808 7.433 1.00 97.19 253 PHE A C 1
ATOM 1970 O O . PHE A 1 253 ? -1.588 2.650 8.591 1.00 97.19 253 PHE A O 1
ATOM 1977 N N . GLY A 1 254 ? -1.338 3.503 6.503 1.00 95.00 254 GLY A N 1
ATOM 1978 C CA . GLY A 1 254 ? -0.051 4.152 6.708 1.00 95.00 254 GLY A CA 1
ATOM 1979 C C . GLY A 1 254 ? -0.230 5.538 7.305 1.00 95.00 254 GLY A C 1
ATOM 1980 O O . GLY A 1 254 ? -0.947 6.388 6.759 1.00 95.00 254 GLY A O 1
ATOM 1981 N N . ILE A 1 255 ? 0.415 5.764 8.446 1.00 96.25 255 ILE A N 1
ATOM 1982 C CA . ILE A 1 255 ? 0.353 7.011 9.206 1.00 96.25 255 ILE A CA 1
ATOM 1983 C C . ILE A 1 255 ? 1.750 7.612 9.283 1.00 96.25 255 ILE A C 1
ATOM 1985 O O . ILE A 1 255 ? 2.665 7.013 9.849 1.00 96.25 255 ILE A O 1
ATOM 1989 N N . ASP A 1 256 ? 1.876 8.844 8.798 1.00 94.62 256 ASP A N 1
ATOM 1990 C CA . ASP A 1 256 ? 3.046 9.668 9.059 1.00 94.62 256 ASP A CA 1
ATOM 1991 C C . ASP A 1 256 ? 2.940 10.281 10.458 1.00 94.62 256 ASP A C 1
ATOM 1993 O O . ASP A 1 256 ? 2.046 11.073 10.762 1.00 94.62 256 ASP A O 1
ATOM 1997 N N . LEU A 1 257 ? 3.866 9.915 11.332 1.00 95.88 257 LEU A N 1
ATOM 1998 C CA . LEU A 1 257 ? 3.945 10.353 12.714 1.00 95.88 257 LEU A CA 1
ATOM 1999 C C . LEU A 1 257 ? 4.338 11.831 12.803 1.00 95.88 257 LEU A C 1
ATOM 2001 O O . LEU A 1 257 ? 5.194 12.319 12.064 1.00 95.88 257 LEU A O 1
ATOM 2005 N N . ALA A 1 258 ? 3.805 12.530 13.807 1.00 94.62 258 ALA A N 1
ATOM 2006 C CA . ALA A 1 258 ? 4.159 13.927 14.078 1.00 94.62 258 ALA A CA 1
ATOM 2007 C C . ALA A 1 258 ? 5.646 14.121 14.447 1.00 94.62 258 ALA A C 1
ATOM 2009 O O . ALA A 1 258 ? 6.182 15.227 14.367 1.00 94.62 258 ALA A O 1
ATOM 2010 N N . LYS A 1 259 ? 6.316 13.049 14.887 1.00 92.75 259 LYS A N 1
ATOM 2011 C CA . LYS A 1 259 ? 7.745 13.009 15.207 1.00 92.75 259 LYS A CA 1
ATOM 2012 C C . LYS A 1 259 ? 8.285 11.579 15.078 1.00 92.75 259 LYS A C 1
ATOM 2014 O O . LYS A 1 259 ? 7.510 10.633 15.200 1.00 92.75 259 LYS A O 1
ATOM 2019 N N . PRO A 1 260 ? 9.607 11.401 14.913 1.00 92.00 260 PRO A N 1
ATOM 2020 C CA . PRO A 1 260 ? 10.224 10.080 14.928 1.00 92.00 260 PRO A CA 1
ATOM 2021 C C . PRO A 1 260 ? 9.898 9.260 16.184 1.00 92.00 260 PRO A C 1
ATOM 2023 O O . PRO A 1 260 ? 9.926 9.782 17.299 1.00 92.00 260 PRO A O 1
ATOM 2026 N N . SER A 1 261 ? 9.664 7.962 15.999 1.00 92.19 261 SER A N 1
ATOM 2027 C CA . SER A 1 261 ? 9.376 6.996 17.058 1.00 92.19 261 SER A CA 1
ATOM 2028 C C . SER A 1 261 ? 10.636 6.266 17.517 1.00 92.19 261 SER A C 1
ATOM 2030 O O . SER A 1 261 ? 11.301 5.571 16.744 1.00 92.19 261 SER A O 1
ATOM 2032 N N . ASP A 1 262 ? 10.940 6.355 18.811 1.00 91.69 262 ASP A N 1
ATOM 2033 C CA . ASP A 1 262 ? 12.026 5.576 19.413 1.00 91.69 262 ASP A CA 1
ATOM 2034 C C . ASP A 1 262 ? 11.707 4.081 19.482 1.00 91.69 262 ASP A C 1
ATOM 2036 O O . ASP A 1 262 ? 12.626 3.264 19.495 1.00 91.69 262 ASP A O 1
ATOM 2040 N N . TYR A 1 263 ? 10.424 3.707 19.506 1.00 92.94 263 TYR A N 1
ATOM 2041 C CA . TYR A 1 263 ? 10.022 2.305 19.436 1.00 92.94 263 TYR A CA 1
ATOM 2042 C C . TYR A 1 263 ? 10.427 1.699 18.090 1.00 92.94 263 TYR A C 1
ATOM 2044 O O . TYR A 1 263 ? 11.132 0.692 18.070 1.00 92.94 263 TYR A O 1
ATOM 2052 N N . ILE A 1 264 ? 10.085 2.366 16.979 1.00 90.06 264 ILE A N 1
ATOM 2053 C CA . ILE A 1 264 ? 10.442 1.912 15.626 1.00 90.06 264 ILE A CA 1
ATOM 2054 C C . ILE A 1 264 ? 11.962 1.784 15.491 1.00 90.06 264 ILE A C 1
ATOM 2056 O O . ILE A 1 264 ? 12.459 0.751 15.057 1.00 90.06 264 ILE A O 1
ATOM 2060 N N . ARG A 1 265 ? 12.723 2.786 15.951 1.00 88.50 265 ARG A N 1
ATOM 2061 C CA . ARG A 1 265 ? 14.198 2.746 15.921 1.00 88.50 265 ARG A CA 1
ATOM 2062 C C . ARG A 1 265 ? 14.789 1.548 16.666 1.00 88.50 265 ARG A C 1
ATOM 2064 O O . ARG A 1 265 ? 15.807 1.016 16.238 1.00 88.50 265 ARG A O 1
ATOM 2071 N N . LYS A 1 266 ? 14.185 1.149 17.789 1.00 91.12 266 LYS A N 1
ATOM 2072 C CA . LYS A 1 266 ? 14.657 0.023 18.611 1.00 91.12 266 LYS A CA 1
ATOM 2073 C C . LYS A 1 266 ? 14.259 -1.325 18.020 1.00 91.12 266 LYS A C 1
ATOM 2075 O O . LYS A 1 266 ? 15.083 -2.232 17.989 1.00 91.12 266 LYS A O 1
ATOM 2080 N N . MET A 1 267 ? 13.014 -1.451 17.567 1.00 90.00 267 MET A N 1
ATOM 2081 C CA . MET A 1 267 ? 12.455 -2.720 17.093 1.00 90.00 267 MET A CA 1
ATOM 2082 C C . MET A 1 267 ? 12.815 -3.018 15.639 1.00 90.00 267 MET A C 1
ATOM 2084 O O . MET A 1 267 ? 12.870 -4.177 15.238 1.00 90.00 267 MET A O 1
ATOM 2088 N N . MET A 1 268 ? 13.079 -1.978 14.849 1.00 85.62 268 MET A N 1
ATOM 2089 C CA . MET A 1 268 ? 13.343 -2.079 13.419 1.00 85.62 268 MET A CA 1
ATOM 2090 C C . MET A 1 268 ? 14.534 -1.192 13.000 1.00 85.62 268 MET A C 1
ATOM 2092 O O . MET A 1 268 ? 14.399 -0.327 12.136 1.00 85.62 268 MET A O 1
ATOM 2096 N N . PRO A 1 269 ? 15.734 -1.389 13.578 1.00 77.31 269 PRO A N 1
ATOM 2097 C CA . PRO A 1 269 ? 16.873 -0.475 13.411 1.00 77.31 269 PRO A CA 1
ATOM 2098 C C . PRO A 1 269 ? 17.402 -0.366 11.973 1.00 77.31 269 PRO A C 1
ATOM 2100 O O . PRO A 1 269 ? 18.100 0.588 11.643 1.00 77.31 269 PRO A O 1
ATOM 2103 N N . LEU A 1 270 ? 17.086 -1.347 11.124 1.00 77.25 270 LEU A N 1
ATOM 2104 C CA . LEU A 1 270 ? 17.468 -1.400 9.711 1.00 77.25 270 LEU A CA 1
ATOM 2105 C C . LEU A 1 270 ? 16.248 -1.320 8.788 1.00 77.25 270 LEU A C 1
ATOM 2107 O O . LEU A 1 270 ? 16.291 -1.837 7.671 1.00 77.25 270 LEU A O 1
ATOM 2111 N N . TRP A 1 271 ? 15.121 -0.785 9.261 1.00 77.25 271 TRP A N 1
ATOM 2112 C CA . TRP A 1 271 ? 13.983 -0.547 8.381 1.00 77.25 271 TRP A CA 1
ATOM 2113 C C . TRP A 1 271 ? 14.329 0.539 7.369 1.00 77.25 271 TRP A C 1
ATOM 2115 O O . TRP A 1 271 ? 14.960 1.540 7.700 1.00 77.25 271 TRP A O 1
ATOM 2125 N N . GLU A 1 272 ? 13.965 0.300 6.115 1.00 72.94 272 GLU A N 1
ATOM 2126 C CA . GLU A 1 272 ? 14.256 1.200 5.006 1.00 72.94 272 GLU A CA 1
ATOM 2127 C C . GLU A 1 272 ? 13.388 2.463 5.042 1.00 72.94 272 GLU A C 1
ATOM 2129 O O . GLU A 1 272 ? 13.749 3.470 4.431 1.00 72.94 272 GLU A O 1
ATOM 2134 N N . GLU A 1 273 ? 12.265 2.402 5.757 1.00 74.44 273 GLU A N 1
ATOM 2135 C CA . GLU A 1 273 ? 11.350 3.518 5.948 1.00 74.44 273 GLU A CA 1
ATOM 2136 C C . GLU A 1 273 ? 11.802 4.404 7.107 1.00 74.44 273 GLU A C 1
ATOM 2138 O O . GLU A 1 273 ? 12.359 3.918 8.100 1.00 74.44 273 GLU A O 1
ATOM 2143 N N . PRO A 1 274 ? 11.598 5.727 7.005 1.00 75.31 274 PRO A N 1
ATOM 2144 C CA . PRO A 1 274 ? 11.967 6.614 8.087 1.00 75.31 274 PRO A CA 1
ATOM 2145 C C . PRO A 1 274 ? 11.132 6.261 9.331 1.00 75.31 274 PRO A C 1
ATOM 2147 O O . PRO A 1 274 ? 9.970 5.875 9.210 1.00 75.31 274 PRO A O 1
ATOM 2150 N N . PRO A 1 275 ? 11.662 6.452 10.555 1.00 79.06 275 PRO A N 1
ATOM 2151 C CA . PRO A 1 275 ? 10.968 6.107 11.804 1.00 79.06 275 PRO A CA 1
ATOM 2152 C C . PRO A 1 275 ? 9.786 7.043 12.122 1.00 79.06 275 PRO A C 1
ATOM 2154 O O . PRO A 1 275 ? 9.442 7.241 13.285 1.00 79.06 275 PRO A O 1
ATOM 2157 N N . ILE A 1 276 ? 9.227 7.677 11.095 1.00 88.12 276 ILE A N 1
ATOM 2158 C CA . ILE A 1 276 ? 8.031 8.506 11.097 1.00 88.12 276 ILE A CA 1
ATOM 2159 C C . ILE A 1 276 ? 6.887 7.827 10.344 1.00 88.12 276 ILE A C 1
ATOM 2161 O O . ILE A 1 276 ? 5.863 8.463 10.206 1.00 88.12 276 ILE A O 1
ATOM 2165 N N . HIS A 1 277 ? 7.037 6.603 9.840 1.00 91.12 277 HIS A N 1
ATOM 2166 C CA . HIS A 1 277 ? 5.958 5.894 9.158 1.00 91.12 277 HIS A CA 1
ATOM 2167 C C . HIS A 1 277 ? 5.496 4.704 9.998 1.00 91.12 277 HIS A C 1
ATOM 2169 O O . HIS A 1 277 ? 6.328 3.961 10.520 1.00 91.12 277 HIS A O 1
ATOM 2175 N N . GLN A 1 278 ? 4.187 4.534 10.173 1.00 94.00 278 GLN A N 1
ATOM 2176 C CA . GLN A 1 278 ? 3.613 3.388 10.873 1.00 94.00 278 GLN A CA 1
ATOM 2177 C C . GLN A 1 278 ? 2.396 2.858 10.127 1.00 94.00 278 GLN A C 1
ATOM 2179 O O . GLN A 1 278 ? 1.379 3.541 10.024 1.00 94.00 278 GLN A O 1
ATOM 2184 N N . ASP A 1 279 ? 2.478 1.593 9.733 1.00 94.00 279 ASP A N 1
ATOM 2185 C CA . ASP A 1 279 ? 1.359 0.858 9.160 1.00 94.00 279 ASP A CA 1
ATOM 2186 C C . ASP A 1 279 ? 0.583 0.107 10.236 1.00 94.00 279 ASP A C 1
ATOM 2188 O O . ASP A 1 279 ? 1.140 -0.699 10.995 1.00 94.00 279 ASP A O 1
ATOM 2192 N N . LEU A 1 280 ? -0.720 0.369 10.279 1.00 97.50 280 LEU A N 1
ATOM 2193 C CA . LEU A 1 280 ? -1.712 -0.371 11.053 1.00 97.50 280 LEU A CA 1
ATOM 2194 C C . LEU A 1 280 ? -2.412 -1.378 10.149 1.00 97.50 280 LEU A C 1
ATOM 2196 O O . LEU A 1 280 ? -2.802 -1.013 9.051 1.00 97.50 280 LEU A O 1
ATOM 2200 N N . VAL A 1 281 ? -2.621 -2.616 10.593 1.00 97.56 281 VAL A N 1
ATOM 2201 C CA . VAL A 1 281 ? -3.111 -3.712 9.743 1.00 97.56 281 VAL A CA 1
ATOM 2202 C C . VAL A 1 281 ? -4.449 -4.255 10.234 1.00 97.56 281 VAL A C 1
ATOM 2204 O O . VAL A 1 281 ? -4.652 -4.473 11.430 1.00 97.56 281 VAL A O 1
ATOM 2207 N N . THR A 1 282 ? -5.344 -4.525 9.287 1.00 97.62 282 THR A N 1
ATOM 2208 C CA . THR A 1 282 ? -6.624 -5.216 9.482 1.00 97.62 282 THR A CA 1
ATOM 2209 C C . THR A 1 282 ? -6.754 -6.360 8.473 1.00 97.62 282 THR A C 1
ATOM 2211 O O . THR A 1 282 ? -6.322 -6.251 7.328 1.00 97.62 282 THR A O 1
ATOM 2214 N N . PHE A 1 283 ? -7.349 -7.470 8.885 1.00 96.81 283 PHE A N 1
ATOM 2215 C CA . PHE A 1 283 ? -7.452 -8.706 8.112 1.00 96.81 283 PHE A CA 1
ATOM 2216 C C . PHE A 1 283 ? -8.882 -9.054 7.719 1.00 96.81 283 PHE A C 1
ATOM 2218 O O . PHE A 1 283 ? -9.068 -9.966 6.931 1.00 96.81 283 PHE A O 1
ATOM 2225 N N . ASP A 1 284 ? -9.896 -8.391 8.251 1.00 96.75 284 ASP A N 1
ATOM 2226 C CA . ASP A 1 284 ? -11.305 -8.757 8.050 1.00 96.75 284 ASP A CA 1
ATOM 2227 C C . ASP A 1 284 ? -12.201 -7.522 7.861 1.00 96.75 284 ASP A C 1
ATOM 2229 O O . ASP A 1 284 ? -13.419 -7.584 8.013 1.00 96.75 284 ASP A O 1
ATOM 2233 N N . THR A 1 285 ? -11.604 -6.391 7.489 1.00 98.19 285 THR A N 1
ATOM 2234 C CA . THR A 1 285 ? -12.342 -5.167 7.187 1.00 98.19 285 THR A CA 1
ATOM 2235 C C . THR A 1 285 ? -13.248 -5.375 5.976 1.00 98.19 285 THR A C 1
ATOM 2237 O O . THR A 1 285 ? -12.839 -5.901 4.940 1.00 98.19 285 THR A O 1
ATOM 2240 N N . THR A 1 286 ? -14.489 -4.922 6.094 1.00 98.69 286 THR A N 1
ATOM 2241 C CA . THR A 1 286 ? -15.438 -4.769 4.992 1.00 98.69 286 THR A CA 1
ATOM 2242 C C . THR A 1 286 ? -15.287 -3.377 4.396 1.00 98.69 286 THR A C 1
ATOM 2244 O O . THR A 1 286 ? -15.307 -2.382 5.122 1.00 98.69 286 THR A O 1
ATOM 2247 N N . VAL A 1 287 ? -15.161 -3.303 3.072 1.00 98.69 287 VAL A N 1
ATOM 2248 C CA . VAL A 1 287 ? -14.999 -2.049 2.330 1.00 98.69 287 VAL A CA 1
ATOM 2249 C C . VAL A 1 287 ? -16.145 -1.872 1.354 1.00 98.69 287 VAL A C 1
ATOM 2251 O O . VAL A 1 287 ? -16.390 -2.740 0.513 1.00 98.69 287 VAL A O 1
ATOM 2254 N N . THR A 1 288 ? -16.823 -0.729 1.434 1.00 98.56 288 THR A N 1
ATOM 2255 C CA . THR A 1 288 ? -17.978 -0.414 0.584 1.00 98.56 288 THR A CA 1
ATOM 2256 C C . THR A 1 288 ? -17.878 0.973 -0.045 1.00 98.56 288 THR A C 1
ATOM 2258 O O . THR A 1 288 ? -17.250 1.877 0.507 1.00 98.56 288 THR A O 1
ATOM 2261 N N . THR A 1 289 ? -18.516 1.140 -1.206 1.00 96.38 289 THR A N 1
ATOM 2262 C CA . THR A 1 289 ? -18.776 2.439 -1.847 1.00 96.38 289 THR A CA 1
ATOM 2263 C C . THR A 1 289 ? -20.227 2.494 -2.315 1.00 96.38 289 THR A C 1
ATOM 2265 O O . THR A 1 289 ? -20.644 1.667 -3.120 1.00 96.38 289 THR A O 1
ATOM 2268 N N . ASN A 1 290 ? -21.025 3.438 -1.803 1.00 84.25 290 ASN A N 1
ATOM 2269 C CA . ASN A 1 290 ? -22.421 3.678 -2.218 1.00 84.25 290 ASN A CA 1
ATOM 2270 C C . ASN A 1 290 ? -23.245 2.391 -2.498 1.00 84.25 290 ASN A C 1
ATOM 2272 O O . ASN A 1 290 ? -23.858 2.250 -3.554 1.00 84.25 290 ASN A O 1
ATOM 2276 N N . GLY A 1 291 ? -23.230 1.426 -1.569 1.00 86.06 291 GLY A N 1
ATOM 2277 C CA . GLY A 1 291 ? -23.975 0.159 -1.680 1.00 86.06 291 GLY A CA 1
ATOM 2278 C C . GLY A 1 291 ? -23.273 -0.970 -2.450 1.00 86.06 291 GLY A C 1
ATOM 2279 O O . GLY A 1 291 ? -23.776 -2.089 -2.468 1.00 86.06 291 GLY A O 1
ATOM 2280 N N . THR A 1 292 ? -22.104 -0.716 -3.040 1.00 96.62 292 THR A N 1
ATOM 2281 C CA . THR A 1 292 ? -21.249 -1.742 -3.655 1.00 96.62 292 THR A CA 1
ATOM 2282 C C . THR A 1 292 ? -20.200 -2.224 -2.662 1.00 96.62 292 THR A C 1
ATOM 2284 O O . THR A 1 292 ? -19.442 -1.424 -2.113 1.00 96.62 292 THR A O 1
ATOM 2287 N N . THR A 1 293 ? -20.110 -3.538 -2.467 1.00 98.31 293 THR A N 1
ATOM 2288 C CA . THR A 1 293 ? -19.068 -4.158 -1.641 1.00 98.31 293 THR A CA 1
ATOM 2289 C C . THR A 1 293 ? -17.817 -4.451 -2.468 1.00 98.31 293 THR A C 1
ATOM 2291 O O . THR A 1 293 ? -17.870 -5.148 -3.483 1.00 98.31 293 THR A O 1
ATOM 2294 N N . ILE A 1 294 ? -16.676 -3.925 -2.021 1.00 98.38 294 ILE A N 1
ATOM 2295 C CA . ILE A 1 294 ? -15.352 -4.130 -2.626 1.00 98.38 294 ILE A CA 1
ATOM 2296 C C . ILE A 1 294 ? -14.613 -5.259 -1.901 1.00 98.38 294 ILE A C 1
ATOM 2298 O O . ILE A 1 294 ? -14.048 -6.144 -2.547 1.00 98.38 294 ILE A O 1
ATOM 2302 N N . ILE A 1 295 ? -14.656 -5.243 -0.567 1.00 98.50 295 ILE A N 1
ATOM 2303 C CA . ILE A 1 295 ? -14.157 -6.308 0.310 1.00 98.50 295 ILE A CA 1
ATOM 2304 C C . ILE A 1 295 ? -15.289 -6.680 1.267 1.00 98.50 295 ILE A C 1
ATOM 2306 O O . ILE A 1 295 ? -15.864 -5.787 1.881 1.00 98.50 295 ILE A O 1
ATOM 2310 N N . ASP A 1 296 ? -15.599 -7.967 1.398 1.00 98.19 296 ASP A N 1
ATOM 2311 C CA . ASP A 1 296 ? -16.549 -8.498 2.385 1.00 98.19 296 ASP A CA 1
ATOM 2312 C C . ASP A 1 296 ? -15.776 -9.257 3.462 1.00 98.19 296 ASP A C 1
ATOM 2314 O O . ASP A 1 296 ? -15.212 -10.312 3.179 1.00 98.19 296 ASP A O 1
ATOM 2318 N N . ARG A 1 297 ? -15.717 -8.710 4.680 1.00 97.69 297 ARG A N 1
ATOM 2319 C CA . ARG A 1 297 ? -15.053 -9.330 5.840 1.00 97.69 297 ARG A CA 1
ATOM 2320 C C . ARG A 1 297 ? -13.651 -9.874 5.527 1.00 97.69 297 ARG A C 1
ATOM 2322 O O . ARG A 1 297 ? -13.321 -11.018 5.826 1.00 97.69 297 ARG A O 1
ATOM 2329 N N . GLY A 1 298 ? -12.828 -9.058 4.864 1.00 96.19 298 GLY A N 1
ATOM 2330 C CA . GLY A 1 298 ? -11.477 -9.431 4.434 1.00 96.19 298 GLY A CA 1
ATOM 2331 C C . GLY A 1 298 ? -11.382 -10.209 3.117 1.00 96.19 298 GLY A C 1
ATOM 2332 O O . GLY A 1 298 ? -10.274 -10.406 2.619 1.00 96.19 298 GLY A O 1
ATOM 2333 N N . PHE A 1 299 ? -12.493 -10.619 2.505 1.00 97.38 299 PHE A N 1
ATOM 2334 C CA . PHE A 1 299 ? -12.495 -11.270 1.196 1.00 97.38 299 PHE A CA 1
ATOM 2335 C C . PHE A 1 299 ? -12.606 -10.244 0.063 1.00 97.38 299 PHE A C 1
ATOM 2337 O O . PHE A 1 299 ? -13.588 -9.506 -0.036 1.00 97.38 299 PHE A O 1
ATOM 2344 N N . LEU A 1 300 ? -11.614 -10.200 -0.832 1.00 97.50 300 LEU A N 1
ATOM 2345 C CA . LEU A 1 300 ? -11.626 -9.288 -1.977 1.00 97.50 300 LEU A CA 1
ATOM 2346 C C . LEU A 1 300 ? -12.613 -9.769 -3.054 1.00 97.50 300 LEU A C 1
ATOM 2348 O O . LEU A 1 300 ? -12.358 -10.738 -3.767 1.00 97.50 300 LEU A O 1
ATOM 2352 N N . MET A 1 301 ? -13.705 -9.027 -3.256 1.00 98.19 301 MET A N 1
ATOM 2353 C CA . MET A 1 301 ? -14.804 -9.426 -4.150 1.00 98.19 301 MET A CA 1
ATOM 2354 C C . MET A 1 301 ? -14.402 -9.550 -5.626 1.00 98.19 301 MET A C 1
ATOM 2356 O O . MET A 1 301 ? -15.117 -10.174 -6.412 1.00 98.19 301 MET A O 1
ATOM 2360 N N . ALA A 1 302 ? -13.280 -8.949 -6.021 1.00 97.44 302 ALA A N 1
ATOM 2361 C CA . ALA A 1 302 ? -12.725 -9.059 -7.366 1.00 97.44 302 ALA A CA 1
ATOM 2362 C C . ALA A 1 302 ? -12.200 -10.465 -7.696 1.00 97.44 302 ALA A C 1
ATOM 2364 O O . ALA A 1 302 ? -12.141 -10.825 -8.866 1.00 97.44 302 ALA A O 1
ATOM 2365 N N . LEU A 1 303 ? -11.877 -11.289 -6.695 1.00 97.56 303 LEU A N 1
ATOM 2366 C CA . LEU A 1 303 ? -11.448 -12.675 -6.918 1.00 97.56 303 LEU A CA 1
ATOM 2367 C C . LEU A 1 303 ? -12.553 -13.536 -7.547 1.00 97.56 303 LEU A C 1
ATOM 2369 O O . LEU A 1 303 ? -12.264 -14.494 -8.250 1.00 97.56 303 LEU A O 1
ATOM 2373 N N . ARG A 1 304 ? -13.820 -13.149 -7.364 1.00 97.38 304 ARG A N 1
ATOM 2374 C CA . ARG A 1 304 ? -14.988 -13.795 -7.984 1.00 97.38 304 ARG A CA 1
ATOM 2375 C C . ARG A 1 304 ? -15.470 -13.096 -9.252 1.00 97.38 304 ARG A C 1
ATOM 2377 O O . ARG A 1 304 ? -16.531 -13.431 -9.775 1.00 97.38 304 ARG A O 1
ATOM 2384 N N . ASP A 1 305 ? -14.738 -12.096 -9.741 1.00 98.19 305 ASP A N 1
ATOM 2385 C CA . ASP A 1 305 ? -15.111 -11.403 -10.969 1.00 98.19 305 ASP A CA 1
ATOM 2386 C C . ASP A 1 305 ? -15.023 -12.373 -12.164 1.00 98.19 305 ASP A C 1
ATOM 2388 O O . ASP A 1 305 ? -14.002 -13.052 -12.316 1.00 98.19 305 ASP A O 1
ATOM 2392 N N . PRO A 1 306 ? -16.049 -12.466 -13.032 1.00 98.06 306 PRO A N 1
ATOM 2393 C CA . PRO A 1 306 ? -16.057 -13.444 -14.118 1.00 98.06 306 PRO A CA 1
ATOM 2394 C C . PRO A 1 306 ? -14.835 -13.365 -15.041 1.00 98.06 306 PRO A C 1
ATOM 2396 O O . PRO A 1 306 ? -14.375 -14.398 -15.530 1.00 98.06 306 PRO A O 1
ATOM 2399 N N . THR A 1 307 ? -14.273 -12.170 -15.272 1.00 98.00 307 THR A N 1
ATOM 2400 C CA . THR A 1 307 ? -13.074 -12.026 -16.117 1.00 98.00 307 THR A CA 1
ATOM 2401 C C . THR A 1 307 ? -11.812 -12.513 -15.409 1.00 98.00 307 THR A C 1
ATOM 2403 O O . THR A 1 307 ? -10.951 -13.111 -16.056 1.00 98.00 307 THR A O 1
ATOM 2406 N N . VAL A 1 308 ? -11.721 -12.316 -14.089 1.00 98.25 308 VAL A N 1
ATOM 2407 C CA . VAL A 1 308 ? -10.626 -12.820 -13.247 1.00 98.25 308 VAL A CA 1
ATOM 2408 C C . VAL A 1 308 ? -10.660 -14.342 -13.215 1.00 98.25 308 VAL A C 1
ATOM 2410 O O . VAL A 1 308 ? -9.647 -14.975 -13.503 1.00 98.25 308 VAL A O 1
ATOM 2413 N N . VAL A 1 309 ? -11.830 -14.934 -12.960 1.00 98.31 309 VAL A N 1
ATOM 2414 C CA . V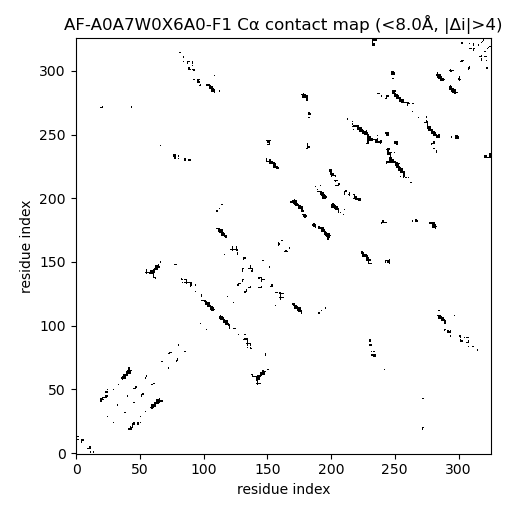AL A 1 309 ? -12.019 -16.393 -12.957 1.00 98.31 309 VAL A CA 1
ATOM 2415 C C . VAL A 1 309 ? -11.666 -16.984 -14.323 1.00 98.31 309 VAL A C 1
ATOM 2417 O O . VAL A 1 309 ? -10.871 -17.918 -14.405 1.00 98.31 309 VAL A O 1
ATOM 2420 N N . ALA A 1 310 ? -12.174 -16.401 -15.414 1.00 98.25 310 ALA A N 1
ATOM 2421 C CA . ALA A 1 310 ? -11.870 -16.864 -16.768 1.00 98.25 310 ALA A CA 1
ATOM 2422 C C . ALA A 1 310 ? -10.373 -16.766 -17.118 1.00 98.25 310 ALA A C 1
ATOM 2424 O O . ALA A 1 310 ? -9.853 -17.593 -17.871 1.00 98.25 310 ALA A O 1
ATOM 2425 N N . MET A 1 311 ? -9.670 -15.758 -16.593 1.00 98.00 311 MET A N 1
ATOM 2426 C CA . MET A 1 311 ? -8.227 -15.626 -16.765 1.00 98.00 311 MET A CA 1
ATOM 2427 C C . MET A 1 311 ? -7.457 -16.641 -15.918 1.00 98.00 311 MET A C 1
ATOM 2429 O O . MET A 1 311 ? -6.520 -17.254 -16.429 1.00 98.00 311 MET A O 1
ATOM 2433 N N . ALA A 1 312 ? -7.859 -16.858 -14.665 1.00 97.56 312 ALA A N 1
ATOM 2434 C CA . ALA A 1 312 ? -7.241 -17.830 -13.768 1.00 97.56 312 ALA A CA 1
ATOM 2435 C C . ALA A 1 312 ? -7.321 -19.262 -14.318 1.00 97.56 312 ALA A C 1
ATOM 2437 O O . ALA A 1 312 ? -6.327 -19.982 -14.251 1.00 97.56 312 ALA A O 1
ATOM 2438 N N . SER A 1 313 ? -8.422 -19.628 -14.988 1.00 97.31 313 SER A N 1
ATOM 2439 C CA . SER A 1 313 ? -8.579 -20.933 -15.654 1.00 97.31 313 SER A CA 1
ATOM 2440 C C . SER A 1 313 ? -7.512 -21.242 -16.715 1.00 97.31 313 SER A C 1
ATOM 2442 O O . SER A 1 313 ? -7.360 -22.390 -17.123 1.00 97.31 313 SER A O 1
ATOM 2444 N N . ARG A 1 314 ? -6.757 -20.239 -17.187 1.00 97.00 314 ARG A N 1
ATOM 2445 C CA . ARG A 1 314 ? -5.627 -20.434 -18.117 1.00 97.00 314 ARG A CA 1
ATOM 2446 C C . ARG A 1 314 ? -4.361 -20.934 -17.421 1.00 97.00 314 ARG A C 1
ATOM 2448 O O . ARG A 1 314 ? -3.463 -21.431 -18.093 1.00 97.00 314 ARG A O 1
ATOM 2455 N N . TYR A 1 315 ? -4.282 -20.769 -16.104 1.00 94.44 315 TYR A N 1
ATOM 2456 C CA . TYR A 1 315 ? -3.116 -21.097 -15.286 1.00 94.44 315 TYR A CA 1
ATOM 2457 C C . TYR A 1 315 ? -3.343 -22.325 -14.391 1.00 94.44 315 TYR A C 1
ATOM 2459 O O . TYR A 1 315 ? -2.376 -22.858 -13.852 1.00 94.44 315 TYR A O 1
ATOM 2467 N N . GLY A 1 316 ? -4.589 -22.782 -14.228 1.00 93.69 316 GLY A N 1
ATOM 2468 C CA . GLY A 1 316 ? -4.940 -23.924 -13.383 1.00 93.69 316 GLY A CA 1
ATOM 2469 C C . GLY A 1 316 ? -6.398 -23.886 -12.929 1.00 93.69 316 GLY A C 1
ATOM 2470 O O . GLY A 1 316 ? -7.231 -23.249 -13.571 1.00 93.69 316 GLY A O 1
ATOM 2471 N N . ASP A 1 317 ? -6.700 -24.562 -11.820 1.00 95.25 317 ASP A N 1
ATOM 2472 C CA . ASP A 1 317 ? -8.012 -24.483 -11.172 1.00 95.25 317 ASP A CA 1
ATOM 2473 C C . ASP A 1 317 ? -8.218 -23.073 -10.578 1.00 95.25 317 ASP A C 1
ATOM 2475 O O . ASP A 1 317 ? -7.459 -22.675 -9.688 1.00 95.25 317 ASP A O 1
ATOM 2479 N N . PRO A 1 318 ? -9.211 -22.296 -11.050 1.00 95.62 318 PRO A N 1
ATOM 2480 C CA . PRO A 1 318 ? -9.440 -20.943 -10.560 1.00 95.62 318 PRO A CA 1
ATOM 2481 C C . PRO A 1 318 ? -9.811 -20.896 -9.074 1.00 95.62 318 PRO A C 1
ATOM 2483 O O . PRO A 1 318 ? -9.464 -19.917 -8.418 1.00 95.62 318 PRO A O 1
ATOM 2486 N N . VAL A 1 319 ? -10.472 -21.921 -8.524 1.00 93.19 319 VAL A N 1
ATOM 2487 C CA . VAL A 1 319 ? -10.853 -21.937 -7.102 1.00 93.19 319 VAL A CA 1
ATOM 2488 C C . VAL A 1 319 ? -9.610 -22.087 -6.232 1.00 93.19 319 VAL A C 1
ATOM 2490 O O . VAL A 1 319 ? -9.393 -21.274 -5.335 1.00 93.19 319 VAL A O 1
ATOM 2493 N N . ASP A 1 320 ? -8.740 -23.057 -6.534 1.00 92.00 320 ASP A N 1
ATOM 2494 C CA . ASP A 1 320 ? -7.459 -23.186 -5.830 1.00 92.00 320 ASP A CA 1
ATOM 2495 C C . ASP A 1 320 ? -6.609 -21.918 -5.981 1.00 92.00 320 ASP A C 1
ATOM 2497 O O . ASP A 1 320 ? -6.069 -21.398 -5.000 1.00 92.00 320 ASP A O 1
ATOM 2501 N N . LEU A 1 321 ? -6.486 -21.400 -7.207 1.00 92.56 321 LEU A N 1
ATOM 2502 C CA . LEU A 1 321 ? -5.611 -20.268 -7.497 1.00 92.56 321 LEU A CA 1
ATOM 2503 C C . LEU A 1 321 ? -6.047 -18.980 -6.800 1.00 92.56 321 LEU A C 1
ATOM 2505 O O . LEU A 1 321 ? -5.172 -18.222 -6.380 1.00 92.56 321 LEU A O 1
ATOM 2509 N N . LEU A 1 322 ? -7.353 -18.724 -6.712 1.00 94.44 322 LEU A N 1
ATOM 2510 C CA . LEU A 1 322 ? -7.898 -17.450 -6.242 1.00 94.44 322 LEU A CA 1
ATOM 2511 C C . LEU A 1 322 ? -8.400 -17.496 -4.799 1.00 94.44 322 LEU A C 1
ATOM 2513 O O . LEU A 1 322 ? -8.311 -16.476 -4.129 1.00 94.44 322 LEU A O 1
ATOM 2517 N N . GLU A 1 323 ? -8.908 -18.635 -4.320 1.00 90.38 323 GLU A N 1
ATOM 2518 C CA . GLU A 1 323 ? -9.529 -18.760 -2.989 1.00 90.38 323 GLU A CA 1
ATOM 2519 C C . GLU A 1 323 ? -8.811 -19.772 -2.075 1.00 90.38 323 GLU A C 1
ATOM 2521 O O . GLU A 1 323 ? -8.973 -19.708 -0.862 1.00 90.38 323 GLU A O 1
ATOM 2526 N N . GLY A 1 324 ? -7.975 -20.673 -2.609 1.00 72.88 324 GLY A N 1
ATOM 2527 C CA . GLY A 1 324 ? -7.384 -21.797 -1.859 1.00 72.88 324 GLY A CA 1
ATOM 2528 C C . GLY A 1 324 ? -6.428 -21.439 -0.709 1.00 72.88 324 GLY A C 1
ATOM 2529 O O . GLY A 1 324 ? -5.971 -22.327 0.008 1.00 72.88 324 GLY A O 1
ATOM 2530 N N . SER A 1 325 ? -6.105 -20.160 -0.528 1.00 65.75 325 SER A N 1
ATOM 2531 C CA . SER A 1 325 ? -5.214 -19.656 0.529 1.00 65.75 325 SER A CA 1
ATOM 2532 C C . SER A 1 325 ? -5.667 -18.319 1.134 1.00 65.75 325 SER A C 1
ATOM 2534 O O . SER A 1 325 ? -4.876 -17.678 1.828 1.00 65.75 325 SER A O 1
ATOM 2536 N N . VAL A 1 326 ? -6.908 -17.896 0.849 1.00 57.28 326 VAL A N 1
ATOM 2537 C CA . VAL A 1 326 ? -7.470 -16.591 1.253 1.00 57.28 326 VAL A CA 1
ATOM 2538 C C . VAL A 1 326 ? -8.171 -16.659 2.601 1.00 57.28 326 VAL A C 1
ATOM 2540 O O . VAL A 1 326 ? -8.916 -17.636 2.828 1.00 57.28 326 VAL A O 1
#

pLDDT: mean 91.34, std 7.71, range [57.28, 98.81]

Solvent-accessible surface area (backbone atoms only — not comparable to full-atom values): 17277 Å² total; per-residue (Å²): 109,66,67,63,42,42,76,71,70,44,89,80,87,88,86,82,70,100,58,60,68,52,86,57,83,59,74,89,47,48,68,62,56,70,72,43,66,65,45,82,40,58,50,57,49,57,75,72,27,68,66,51,46,50,43,22,76,72,34,28,16,27,36,36,42,55,90,73,83,54,77,67,54,70,74,38,66,43,54,67,51,60,59,68,54,38,15,41,35,38,39,45,45,56,70,63,50,78,73,91,47,64,40,46,43,35,41,33,41,95,88,63,23,44,31,39,38,74,37,48,42,67,25,48,54,47,45,53,68,39,50,56,43,65,22,44,58,62,54,82,50,74,34,27,67,24,53,54,64,65,63,56,40,56,51,76,36,42,42,48,34,52,76,62,44,84,76,67,89,51,71,26,36,38,28,41,47,40,44,32,42,62,74,53,96,62,64,54,91,60,85,30,39,42,28,32,50,59,33,23,29,74,46,57,46,61,86,50,71,65,32,50,51,49,36,77,42,40,55,62,9,34,62,51,29,44,47,29,25,13,55,33,32,54,24,59,62,90,46,37,77,87,67,26,21,17,10,40,29,17,27,18,36,33,28,41,30,69,52,74,34,69,63,44,50,70,64,41,73,82,53,60,63,63,48,31,63,46,40,36,23,37,64,42,41,23,30,36,39,84,92,38,73,50,17,59,62,12,41,39,51,24,59,73,31,69,68,37,38,62,54,38,52,78,80,46,61,35,61,59,61,49,52,66,58,104

Radius of gyration: 19.69 Å; Cα contacts (8 Å, |Δi|>4): 694; chains: 1; bounding box: 52×44×53 Å

Nearest PDB structures (foldseek):
  7q04-assembly1_F  TM=2.212E-01  e=1.765E+00  Comamonas sp.